Protein AF-A0A928IQ62-F1 (afdb_monomer)

Secondary structure (DSSP, 8-state):
------------------------------PPP-PPPP---B--EEEEE-PPPSS-BS-TTS--B--BTTBPEE---EEEEEPPTT--SB--EEEEEEEE-TT-EESSSSEEEEEETTEEEEEEEEB-TTSEEEEEETTEEEEEEEE-TT--EEEEESBGGGEEEE-TT--HHHHHHHHS-HHHHHTT--EEEEEEEESTT-SSHHHHHHHHHHGGG-

Mean predicted aligned error: 12.28 Å

Structure (mmCIF, N/CA/C/O backbone):
data_AF-A0A928IQ62-F1
#
_entry.id   AF-A0A928IQ62-F1
#
loop_
_atom_site.group_PDB
_atom_site.id
_atom_site.type_symbol
_atom_site.label_atom_id
_atom_site.label_alt_id
_atom_site.label_comp_id
_atom_site.label_asym_id
_atom_site.label_entity_id
_atom_site.label_seq_id
_atom_site.pdbx_PDB_ins_code
_atom_site.Cartn_x
_atom_site.Cartn_y
_atom_site.Cartn_z
_atom_site.occupancy
_atom_site.B_iso_or_equiv
_atom_site.auth_seq_id
_atom_site.auth_comp_id
_atom_site.auth_asym_id
_atom_site.auth_atom_id
_atom_site.pdbx_PDB_model_num
ATOM 1 N N . MET A 1 1 ? -49.088 11.297 125.667 1.00 35.62 1 MET A N 1
ATOM 2 C CA . MET A 1 1 ? -48.018 12.155 125.114 1.00 35.62 1 MET A CA 1
ATOM 3 C C . MET A 1 1 ? -48.197 12.292 123.602 1.00 35.62 1 MET A C 1
ATOM 5 O O . MET A 1 1 ? -48.269 11.290 122.913 1.00 35.62 1 MET A O 1
ATOM 9 N N . ASN A 1 2 ? -48.327 13.540 123.145 1.00 33.06 2 ASN A N 1
ATOM 10 C CA . ASN A 1 2 ? -47.915 14.160 121.862 1.00 33.06 2 ASN A CA 1
ATOM 11 C C . ASN A 1 2 ? -46.627 13.534 121.233 1.00 33.06 2 ASN A C 1
ATOM 13 O O . ASN A 1 2 ? -45.833 13.035 122.018 1.00 33.06 2 ASN A O 1
ATOM 17 N N . LYS A 1 3 ? -46.220 13.598 119.940 1.00 44.84 3 LYS A N 1
ATOM 18 C CA . LYS A 1 3 ? -46.630 14.243 118.657 1.00 44.84 3 LYS A CA 1
ATOM 19 C C . LYS A 1 3 ? -45.639 13.805 117.520 1.00 44.84 3 LYS A C 1
ATOM 21 O O . LYS A 1 3 ? -44.448 13.855 117.791 1.00 44.84 3 LYS A O 1
ATOM 26 N N . LYS A 1 4 ? -46.138 13.610 116.271 1.00 48.06 4 LYS A N 1
ATOM 27 C CA . LY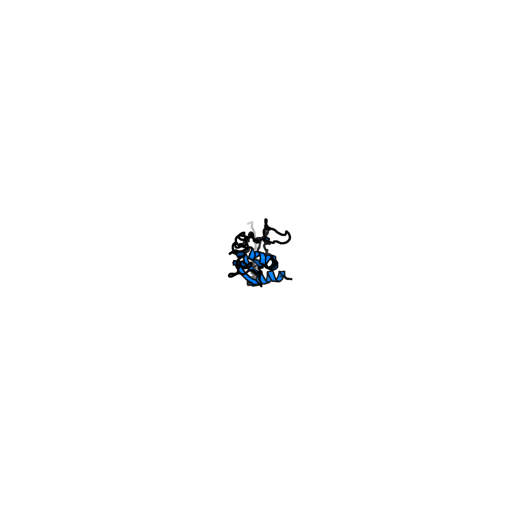S A 1 4 ? -45.520 13.837 114.907 1.00 48.06 4 LYS A CA 1
ATOM 28 C C . LYS A 1 4 ? -44.323 12.929 114.479 1.00 48.06 4 LYS A C 1
ATOM 30 O O . LYS A 1 4 ? -43.546 12.561 115.336 1.00 48.06 4 LYS A O 1
ATOM 35 N N . SER A 1 5 ? -44.047 12.534 113.217 1.00 44.91 5 SER A N 1
ATOM 36 C CA . SER A 1 5 ? -44.350 13.019 111.846 1.00 44.91 5 SER A CA 1
ATOM 37 C C . SER A 1 5 ? -43.939 11.972 110.758 1.00 44.91 5 SER A C 1
ATOM 39 O O . SER A 1 5 ? -43.179 11.068 111.086 1.00 44.91 5 SER A O 1
ATOM 41 N N . LEU A 1 6 ? -44.294 12.238 109.478 1.00 46.91 6 LEU A N 1
ATOM 42 C CA . LEU A 1 6 ? -43.657 11.838 108.180 1.00 46.91 6 LEU A CA 1
ATOM 43 C C . LEU A 1 6 ? -44.101 10.511 107.460 1.00 46.91 6 LEU A C 1
ATOM 45 O O . LEU A 1 6 ? -43.846 9.441 107.988 1.00 46.91 6 LEU A O 1
ATOM 49 N N . ILE A 1 7 ? -44.899 10.511 106.357 1.00 48.75 7 ILE A N 1
ATOM 50 C CA . ILE A 1 7 ? -44.615 10.668 104.876 1.00 48.75 7 ILE A CA 1
ATOM 51 C C . ILE A 1 7 ? -44.332 9.315 104.147 1.00 48.75 7 ILE A C 1
ATOM 53 O O . ILE A 1 7 ? -43.363 8.659 104.491 1.00 48.75 7 ILE A O 1
ATOM 57 N N . LEU A 1 8 ? -45.243 8.830 103.261 1.00 40.62 8 LEU A N 1
ATOM 58 C CA . LEU A 1 8 ? -45.145 8.744 101.758 1.00 40.62 8 LEU A CA 1
ATOM 59 C C . LEU A 1 8 ? -44.372 7.471 101.284 1.00 40.62 8 LEU A C 1
ATOM 61 O O . LEU A 1 8 ? -43.402 7.114 101.925 1.00 40.62 8 LEU A O 1
ATOM 65 N N . ALA A 1 9 ? -44.649 6.692 100.227 1.00 37.66 9 ALA A N 1
ATOM 66 C CA . ALA A 1 9 ? -45.501 6.758 99.040 1.00 37.66 9 ALA A CA 1
ATOM 67 C C . ALA A 1 9 ? -45.562 5.359 98.354 1.00 37.66 9 ALA A C 1
ATOM 69 O O . ALA A 1 9 ? -44.618 4.588 98.471 1.00 37.66 9 ALA A O 1
ATOM 70 N N . ILE A 1 10 ? -46.613 5.136 97.550 1.00 40.16 10 ILE A N 1
ATOM 71 C CA . ILE A 1 10 ? -46.631 4.437 96.239 1.00 40.16 10 ILE A CA 1
ATOM 72 C C . ILE A 1 10 ? -46.255 2.936 96.192 1.00 40.16 10 ILE A C 1
ATOM 74 O O . ILE A 1 10 ? -45.093 2.554 96.140 1.00 40.16 10 ILE A O 1
ATOM 78 N N . SER A 1 11 ? -47.285 2.092 96.043 1.00 40.94 11 SER A N 1
ATOM 79 C CA . SER A 1 11 ? -47.192 0.748 95.455 1.00 40.94 11 SER A CA 1
ATOM 80 C C . SER A 1 11 ? -47.800 0.806 94.051 1.00 40.94 11 SER A C 1
ATOM 82 O O . SER A 1 11 ? -49.018 0.908 93.894 1.00 40.94 11 SER A O 1
ATOM 84 N N . LEU A 1 12 ? -46.942 0.845 93.031 1.00 40.53 12 LEU A N 1
ATOM 85 C CA . LEU A 1 12 ? -47.324 0.850 91.621 1.00 40.53 12 LEU A CA 1
ATOM 86 C C . LEU A 1 12 ? -47.486 -0.606 91.157 1.00 40.53 12 LEU A C 1
ATOM 88 O O . LEU A 1 12 ? -46.500 -1.312 90.961 1.00 40.53 12 LEU A O 1
ATOM 92 N N . VAL A 1 13 ? -48.728 -1.067 90.989 1.00 50.72 13 VAL A N 1
ATOM 93 C CA . VAL A 1 13 ? -49.023 -2.345 90.324 1.00 50.72 13 VAL A CA 1
ATOM 94 C C . VAL A 1 13 ? -48.755 -2.173 88.828 1.00 50.72 13 VAL A C 1
ATOM 96 O O . VAL A 1 13 ? -49.511 -1.515 88.117 1.00 50.72 13 VAL A O 1
ATOM 99 N N . LEU A 1 14 ? -47.649 -2.749 88.361 1.00 43.34 14 LEU A N 1
ATOM 100 C CA . LEU A 1 14 ? -47.268 -2.804 86.955 1.00 43.34 14 LEU A CA 1
ATOM 101 C C . LEU A 1 14 ? -48.019 -3.965 86.279 1.00 43.34 14 LEU A C 1
ATOM 103 O O . LEU A 1 14 ? -47.617 -5.121 86.389 1.00 43.34 14 LEU A O 1
ATOM 107 N N . VAL A 1 15 ? -49.125 -3.669 85.592 1.00 50.12 15 VAL A N 1
ATOM 108 C CA . VAL A 1 15 ? -49.771 -4.621 84.673 1.00 50.12 15 VAL A CA 1
ATOM 109 C C . VAL A 1 15 ? -49.015 -4.582 83.348 1.00 50.12 15 VAL A C 1
ATOM 111 O O . VAL A 1 15 ? -49.134 -3.637 82.571 1.00 50.12 15 VAL A O 1
ATOM 114 N N . MET A 1 16 ? -48.212 -5.613 83.104 1.00 49.53 16 MET A N 1
ATOM 115 C CA . MET A 1 16 ? -47.498 -5.817 81.848 1.00 49.53 16 MET A CA 1
ATOM 116 C C . MET A 1 16 ? -48.475 -6.436 80.838 1.00 49.53 16 MET A C 1
ATOM 118 O O . MET A 1 16 ? -48.771 -7.627 80.894 1.00 49.53 16 MET A O 1
ATOM 122 N N . THR A 1 17 ? -49.028 -5.626 79.934 1.00 46.72 17 THR A N 1
ATOM 123 C CA . THR A 1 17 ? -49.704 -6.150 78.742 1.00 46.72 17 THR A CA 1
ATOM 124 C C . THR A 1 17 ? -48.628 -6.455 77.706 1.00 46.72 17 THR A C 1
ATOM 126 O O . THR A 1 17 ? -48.094 -5.561 77.057 1.00 46.72 17 THR A O 1
ATOM 129 N N . CYS A 1 18 ? -48.259 -7.732 77.577 1.00 50.62 18 CYS A N 1
ATOM 130 C CA . CYS A 1 18 ? -47.506 -8.202 76.419 1.00 50.62 18 CYS A CA 1
ATOM 131 C C . CYS A 1 18 ? -48.412 -8.079 75.192 1.00 50.62 18 CYS A C 1
ATOM 133 O O . CYS A 1 18 ? -49.173 -8.993 74.875 1.00 50.62 18 CYS A O 1
ATOM 135 N N . THR A 1 19 ? -48.348 -6.948 74.493 1.00 54.19 19 THR A N 1
ATOM 136 C CA . THR A 1 19 ? -48.743 -6.923 73.092 1.00 54.19 19 THR A CA 1
ATOM 137 C C . THR A 1 19 ? -47.745 -7.805 72.354 1.00 54.19 19 THR A C 1
ATOM 139 O O . THR A 1 19 ? -46.580 -7.456 72.181 1.00 54.19 19 THR A O 1
ATOM 142 N N . ILE A 1 20 ? -48.186 -8.995 71.944 1.00 49.22 20 ILE A N 1
ATOM 143 C CA . ILE A 1 20 ? -47.469 -9.792 70.950 1.00 49.22 20 ILE A CA 1
ATOM 144 C C . ILE A 1 20 ? -47.649 -9.057 69.619 1.00 49.22 20 ILE A C 1
ATOM 146 O O . ILE A 1 20 ? -48.476 -9.410 68.785 1.00 49.22 20 ILE A O 1
ATOM 150 N N . GLY A 1 21 ? -46.914 -7.961 69.454 1.00 50.88 21 GLY A N 1
ATOM 151 C CA . GLY A 1 21 ? -46.602 -7.437 68.143 1.00 50.88 21 GLY A CA 1
ATOM 152 C C . GLY A 1 21 ? -45.541 -8.356 67.572 1.00 50.88 21 GLY A C 1
ATOM 153 O O . GLY A 1 21 ? -44.364 -8.190 67.876 1.00 50.88 21 GLY A O 1
ATOM 154 N N . VAL A 1 22 ? -45.944 -9.348 66.777 1.00 51.69 22 VAL A N 1
ATOM 155 C CA . VAL A 1 22 ? -44.993 -9.988 65.868 1.00 51.69 22 VAL A CA 1
ATOM 156 C C . VAL A 1 22 ? -44.698 -8.949 64.793 1.00 51.69 22 VAL A C 1
ATOM 158 O O . VAL A 1 22 ? -45.351 -8.900 63.755 1.00 51.69 22 VAL A O 1
ATOM 161 N N . THR A 1 23 ? -43.748 -8.057 65.060 1.00 53.81 23 THR A N 1
ATOM 162 C CA . THR A 1 23 ? -43.040 -7.361 63.994 1.00 53.81 23 THR A CA 1
ATOM 163 C C . THR A 1 23 ? -42.344 -8.452 63.194 1.00 53.81 23 THR A C 1
ATOM 165 O O . THR A 1 23 ? -41.327 -9.001 63.611 1.00 53.81 23 THR A O 1
ATOM 168 N N . VAL A 1 24 ? -42.946 -8.837 62.070 1.00 55.75 24 VAL A N 1
ATOM 169 C CA . VAL A 1 24 ? -42.276 -9.665 61.071 1.00 55.75 24 VAL A CA 1
ATOM 170 C C . VAL A 1 24 ? -41.079 -8.868 60.563 1.00 55.75 24 VAL A C 1
ATOM 172 O O . VAL A 1 24 ? -41.223 -7.926 59.788 1.00 55.75 24 VAL A O 1
ATOM 175 N N . ALA A 1 25 ? -39.892 -9.211 61.056 1.00 56.53 25 ALA A N 1
ATOM 176 C CA . ALA A 1 25 ? -38.642 -8.771 60.467 1.00 56.53 25 ALA A CA 1
ATOM 177 C C . ALA A 1 25 ? -38.505 -9.488 59.120 1.00 56.53 25 ALA A C 1
ATOM 179 O O . ALA A 1 25 ? -38.075 -10.639 59.059 1.00 56.53 25 ALA A O 1
ATOM 180 N N . TYR A 1 26 ? -38.935 -8.839 58.039 1.00 66.69 26 TYR A N 1
ATOM 181 C CA . TYR A 1 26 ? -38.566 -9.298 56.708 1.00 66.69 26 TYR A CA 1
ATOM 182 C C . TYR A 1 26 ? -37.071 -9.030 56.535 1.00 66.69 26 TYR A C 1
ATOM 184 O O . TYR A 1 26 ? -36.634 -7.885 56.625 1.00 66.69 26 TYR A O 1
ATOM 192 N N . LEU A 1 27 ? -36.287 -10.087 56.320 1.00 49.53 27 LEU A N 1
ATOM 193 C CA . LEU A 1 27 ? -34.898 -9.961 55.888 1.00 49.53 27 LEU A CA 1
ATOM 194 C C . LEU A 1 27 ? -34.919 -9.389 54.467 1.00 49.53 27 LEU A C 1
ATOM 196 O O . LEU A 1 27 ? -35.224 -10.103 53.514 1.00 49.53 27 LEU A O 1
ATOM 200 N N . GLN A 1 28 ? -34.683 -8.087 54.352 1.00 60.88 28 GLN A N 1
ATOM 201 C CA . GLN A 1 28 ? -34.562 -7.378 53.086 1.00 60.88 28 GLN A CA 1
ATOM 202 C C . GLN A 1 28 ? -33.109 -6.947 52.931 1.00 60.88 28 GLN A C 1
ATOM 204 O O . GLN A 1 28 ? -32.518 -6.414 53.869 1.00 60.88 28 GLN A O 1
ATOM 209 N N . ASP A 1 29 ? -32.554 -7.209 51.757 1.00 41.81 29 ASP A N 1
ATOM 210 C CA . ASP A 1 29 ? -31.215 -6.804 51.357 1.00 41.81 29 ASP A CA 1
ATOM 211 C C . ASP A 1 29 ? -31.314 -6.235 49.940 1.00 41.81 29 ASP A C 1
ATOM 213 O O . ASP A 1 29 ? -32.061 -6.751 49.103 1.00 41.81 29 ASP A O 1
ATOM 217 N N . THR A 1 30 ? -30.620 -5.134 49.693 1.00 64.25 30 THR A N 1
ATOM 218 C CA . THR A 1 30 ? -30.620 -4.424 48.414 1.00 64.25 30 THR A CA 1
ATOM 219 C C . THR A 1 30 ? -29.202 -3.985 48.132 1.00 64.25 30 THR A C 1
ATOM 221 O O . THR A 1 30 ? -28.562 -3.383 48.991 1.00 64.25 30 THR A O 1
ATOM 224 N N . THR A 1 31 ? -28.719 -4.258 46.929 1.00 54.72 31 THR A N 1
ATOM 225 C CA . THR A 1 31 ? -27.401 -3.796 46.503 1.00 54.72 31 THR A CA 1
ATOM 226 C C . THR A 1 31 ? -27.466 -2.343 46.054 1.00 54.72 31 THR A C 1
ATOM 228 O O . THR A 1 31 ? -28.507 -1.874 45.584 1.00 54.72 31 THR A O 1
ATOM 231 N N . ASP A 1 32 ? -26.329 -1.658 46.113 1.00 61.75 32 ASP A N 1
ATOM 232 C CA . ASP A 1 32 ? -26.177 -0.378 45.431 1.00 61.75 32 ASP A CA 1
ATOM 233 C C . ASP A 1 32 ? -26.420 -0.542 43.916 1.00 61.75 32 ASP A C 1
ATOM 235 O O . ASP A 1 32 ? -26.130 -1.603 43.344 1.00 61.75 32 ASP A O 1
ATOM 239 N N . PRO A 1 33 ? -26.979 0.479 43.242 1.00 45.78 33 PRO A N 1
ATOM 240 C CA . PRO A 1 33 ? -27.192 0.434 41.804 1.00 45.78 33 PRO A CA 1
ATOM 241 C C . PRO A 1 33 ? -25.854 0.396 41.053 1.00 45.78 33 PRO A C 1
ATOM 243 O O . PRO A 1 33 ? -24.954 1.196 41.307 1.00 45.78 33 PRO A O 1
ATOM 246 N N . VAL A 1 34 ? -25.744 -0.512 40.080 1.00 52.88 34 VAL A N 1
ATOM 247 C CA . VAL A 1 34 ? -24.630 -0.547 39.124 1.00 52.88 34 VAL A CA 1
ATOM 248 C C . VAL A 1 34 ? -24.966 0.379 37.959 1.00 52.88 34 VAL A C 1
ATOM 250 O O . VAL A 1 34 ? -25.888 0.110 37.189 1.00 52.88 34 VAL A O 1
ATOM 253 N N . THR A 1 35 ? -24.221 1.474 37.835 1.00 35.56 35 THR A N 1
ATOM 254 C CA . THR A 1 35 ? -24.393 2.451 36.752 1.00 35.56 35 THR A CA 1
ATOM 255 C C . THR A 1 35 ? -23.443 2.128 35.602 1.00 35.56 35 THR A C 1
ATOM 257 O O . THR A 1 35 ? -22.229 2.178 35.778 1.00 35.56 35 THR A O 1
ATOM 260 N N . ASN A 1 36 ? -23.992 1.842 34.419 1.00 41.81 36 ASN A N 1
ATOM 261 C CA . ASN A 1 36 ? -23.225 1.700 33.179 1.00 41.81 36 ASN A CA 1
ATOM 262 C C . ASN A 1 36 ? -23.304 3.003 32.375 1.00 41.81 36 ASN A C 1
ATOM 264 O O . ASN A 1 36 ? -24.400 3.482 32.083 1.00 41.81 36 ASN A O 1
ATOM 268 N N . VAL A 1 37 ? -22.149 3.558 32.011 1.00 54.38 37 VAL A N 1
ATOM 269 C CA . VAL A 1 37 ? -22.038 4.706 31.102 1.00 54.38 37 VAL A CA 1
ATOM 270 C C . VAL A 1 37 ? -21.596 4.176 29.742 1.00 54.38 37 VAL A C 1
ATOM 272 O O . VAL A 1 37 ? -20.574 3.501 29.650 1.00 54.38 37 VAL A O 1
ATOM 275 N N . PHE A 1 38 ? -22.374 4.459 28.699 1.00 58.19 38 PHE A N 1
ATOM 276 C CA . PHE A 1 38 ? -22.019 4.136 27.319 1.00 58.19 38 PHE A CA 1
ATOM 277 C C . PHE A 1 38 ? -21.395 5.373 26.676 1.00 58.19 38 PHE A C 1
ATOM 279 O O . PHE A 1 38 ? -22.008 6.441 26.684 1.00 58.19 38 PHE A O 1
ATOM 286 N N . VAL A 1 39 ? -20.186 5.226 26.144 1.00 68.12 39 VAL A N 1
ATOM 287 C CA . VAL A 1 39 ? -19.457 6.275 25.420 1.00 68.12 39 VAL A CA 1
ATOM 288 C C . VAL A 1 39 ? -19.404 5.867 23.950 1.00 68.12 39 VAL A C 1
ATOM 290 O O . VAL A 1 39 ? -19.214 4.686 23.651 1.00 68.12 39 VAL A O 1
ATOM 293 N N . ALA A 1 40 ? -19.644 6.814 23.042 1.00 70.75 40 ALA A N 1
ATOM 294 C CA . ALA A 1 40 ? -19.481 6.568 21.614 1.00 70.75 40 ALA A CA 1
ATOM 295 C C . ALA A 1 40 ? -17.988 6.411 21.293 1.00 70.75 40 ALA A C 1
ATOM 297 O O . ALA A 1 40 ? -17.166 7.145 21.834 1.00 70.75 40 ALA A O 1
ATOM 298 N N . ALA A 1 41 ? -17.656 5.439 20.448 1.00 69.44 41 ALA A N 1
ATOM 299 C CA . ALA A 1 41 ? -16.307 5.297 19.915 1.00 69.44 41 ALA A CA 1
ATOM 300 C C . ALA A 1 41 ? -16.010 6.419 18.912 1.00 69.44 41 ALA A C 1
ATOM 302 O O . ALA A 1 41 ? -16.925 6.837 18.198 1.00 69.44 41 ALA A O 1
ATOM 303 N N . ASP A 1 42 ? -14.746 6.836 18.847 1.00 77.00 42 ASP A N 1
ATOM 304 C CA . ASP A 1 42 ? -14.254 7.840 17.897 1.00 77.00 42 ASP A CA 1
ATOM 305 C C . ASP A 1 42 ? -13.262 7.241 16.880 1.00 77.00 42 ASP A C 1
ATOM 307 O O . ASP A 1 42 ? -12.768 6.119 17.071 1.00 77.00 42 ASP A O 1
ATOM 311 N N . PHE A 1 43 ? -12.995 7.950 15.780 1.00 79.75 43 PHE A N 1
ATOM 312 C CA . PHE A 1 43 ? -12.198 7.447 14.659 1.00 79.75 43 PHE A CA 1
ATOM 313 C C . PHE A 1 43 ? -11.274 8.511 14.063 1.00 79.75 43 PHE A C 1
ATOM 315 O O . PHE A 1 43 ? -11.725 9.571 13.656 1.00 79.75 43 PHE A O 1
ATOM 322 N N . ALA A 1 44 ? -9.991 8.169 13.943 1.00 84.25 44 ALA A N 1
ATOM 323 C CA . ALA A 1 44 ? -8.961 9.073 13.444 1.00 84.25 44 ALA A CA 1
ATOM 324 C C . ALA A 1 44 ? -9.105 9.427 11.949 1.00 84.25 44 ALA A C 1
ATOM 326 O O . ALA A 1 44 ? -9.670 8.668 11.153 1.00 84.25 44 ALA A O 1
ATOM 327 N N . ASP A 1 45 ? -8.494 10.547 11.561 1.00 87.88 45 ASP A N 1
ATOM 328 C CA . ASP A 1 45 ? -8.472 11.043 10.188 1.00 87.88 45 ASP A CA 1
ATOM 329 C C . ASP A 1 45 ? -7.444 10.324 9.319 1.00 87.88 45 ASP A C 1
ATOM 331 O O . ASP A 1 45 ? -6.330 10.014 9.746 1.00 87.88 45 ASP A O 1
ATOM 335 N N . LEU A 1 46 ? -7.798 10.115 8.049 1.00 91.75 46 LEU A N 1
ATOM 336 C CA . LEU A 1 46 ? -6.939 9.506 7.037 1.00 91.75 46 LEU A CA 1
ATOM 337 C C . LEU A 1 46 ? -6.552 10.522 5.961 1.00 91.75 46 LEU A C 1
ATOM 339 O O . LEU A 1 46 ? -7.419 11.117 5.321 1.00 91.75 46 LEU A O 1
ATOM 343 N N . THR A 1 47 ? -5.255 10.629 5.670 1.00 92.44 47 THR A N 1
ATOM 344 C CA . THR A 1 47 ? -4.744 11.421 4.545 1.00 92.44 47 THR A CA 1
ATOM 345 C C . THR A 1 47 ? -3.838 10.596 3.633 1.00 92.44 47 THR A C 1
ATOM 347 O O . THR A 1 47 ? -3.108 9.708 4.079 1.00 92.44 47 THR A O 1
ATOM 350 N N . LEU A 1 48 ? -3.896 10.892 2.331 1.00 90.62 48 LEU A N 1
ATOM 351 C CA . LEU A 1 48 ? -2.988 10.385 1.304 1.00 90.62 48 LEU A CA 1
ATOM 352 C C . LEU A 1 48 ? -2.423 11.582 0.544 1.00 90.62 48 LEU A C 1
ATOM 354 O O . LEU A 1 48 ? -3.174 12.353 -0.051 1.00 90.62 48 LEU A O 1
ATOM 358 N N . GLU A 1 49 ? -1.106 11.717 0.557 1.00 88.00 49 GLU A N 1
ATOM 359 C CA . GLU A 1 49 ? -0.401 12.833 -0.064 1.00 88.00 49 GLU A CA 1
ATOM 360 C C . GLU A 1 49 ? 0.683 12.329 -1.009 1.00 88.00 49 GLU A C 1
ATOM 362 O O . GLU A 1 49 ? 1.284 11.277 -0.792 1.00 88.00 49 GLU A O 1
ATOM 367 N N . GLU A 1 50 ? 0.954 13.106 -2.049 1.00 81.38 50 GLU A N 1
ATOM 368 C CA . GLU A 1 50 ? 2.072 12.890 -2.955 1.00 81.38 50 GLU A CA 1
ATOM 369 C C . GLU A 1 50 ? 2.615 14.243 -3.421 1.00 81.38 50 GLU A C 1
ATOM 371 O O . GLU A 1 50 ? 1.853 15.174 -3.700 1.00 81.38 50 GLU A O 1
ATOM 376 N N . THR A 1 51 ? 3.938 14.358 -3.516 1.00 79.50 51 THR A N 1
ATOM 377 C CA . THR A 1 51 ? 4.588 15.569 -4.004 1.00 79.50 51 THR A CA 1
ATOM 378 C C . THR A 1 51 ? 4.498 15.613 -5.527 1.00 79.50 51 THR A C 1
ATOM 380 O O . THR A 1 51 ? 4.929 14.690 -6.219 1.00 79.50 51 THR A O 1
ATOM 383 N N . LYS A 1 52 ? 3.984 16.717 -6.082 1.00 63.50 52 LYS A N 1
ATOM 384 C CA . LYS A 1 52 ? 4.050 16.943 -7.532 1.00 63.50 52 LYS A CA 1
ATOM 385 C C . LYS A 1 52 ? 5.516 17.014 -7.991 1.00 63.50 52 LYS A C 1
ATOM 387 O O . LYS A 1 52 ? 6.311 17.683 -7.324 1.00 63.50 52 LYS A O 1
ATOM 392 N N . PRO A 1 53 ? 5.896 16.372 -9.109 1.00 57.25 53 PRO A N 1
ATOM 393 C CA . PRO A 1 53 ? 7.256 16.472 -9.628 1.00 57.25 53 PRO A CA 1
ATOM 394 C C . PRO A 1 53 ? 7.616 17.937 -9.924 1.00 57.25 53 PRO A C 1
ATOM 396 O O . PRO A 1 53 ? 6.856 18.658 -10.561 1.00 57.25 53 PRO A O 1
ATOM 399 N N . ALA A 1 54 ? 8.77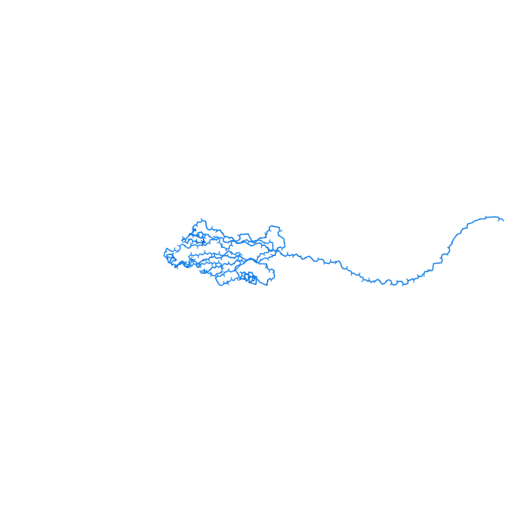3 18.388 -9.432 1.00 53.25 54 ALA A N 1
ATOM 400 C CA . ALA A 1 54 ? 9.228 19.777 -9.568 1.00 53.25 54 ALA A CA 1
ATOM 401 C C . ALA A 1 54 ? 9.933 20.070 -10.906 1.00 53.25 54 ALA A C 1
ATOM 403 O O . ALA A 1 54 ? 10.159 21.226 -11.254 1.00 53.25 54 ALA A O 1
ATOM 404 N N . GLU A 1 55 ? 10.327 19.030 -11.636 1.00 51.56 55 GLU A N 1
ATOM 405 C CA . GLU A 1 55 ? 11.170 19.126 -12.821 1.00 51.56 55 GLU A CA 1
ATOM 406 C C . GLU A 1 55 ? 10.728 18.004 -13.771 1.00 51.56 55 GLU A C 1
ATOM 408 O O . GLU A 1 55 ? 10.593 16.864 -13.329 1.00 51.56 55 GLU A O 1
ATOM 413 N N . TYR A 1 56 ? 10.487 18.333 -15.046 1.00 50.69 56 TYR A N 1
ATOM 414 C CA . TYR A 1 56 ? 10.015 17.430 -16.116 1.00 50.69 56 TYR A CA 1
ATOM 415 C C . TYR A 1 56 ? 8.503 17.139 -16.192 1.00 50.69 56 TYR A C 1
ATOM 417 O O . TYR A 1 56 ? 8.114 16.082 -16.683 1.00 50.69 56 TYR A O 1
ATOM 425 N N . ASP A 1 57 ? 7.661 18.094 -15.787 1.00 44.81 57 ASP A N 1
ATOM 426 C CA . ASP A 1 57 ? 6.232 18.108 -16.128 1.00 44.81 57 ASP A CA 1
ATOM 427 C C . ASP A 1 57 ? 6.053 18.577 -17.587 1.00 44.81 57 ASP A C 1
ATOM 429 O O . ASP A 1 57 ? 6.403 19.708 -17.941 1.00 44.81 57 ASP A O 1
ATOM 433 N N . SER A 1 58 ? 5.571 17.692 -18.463 1.00 47.91 58 SER A N 1
ATOM 434 C CA . SER A 1 58 ? 5.246 18.048 -19.849 1.00 47.91 58 SER A CA 1
ATOM 435 C C . SER A 1 58 ? 3.850 18.663 -20.009 1.00 47.91 58 SER A C 1
ATOM 437 O O . SER A 1 58 ? 3.551 19.172 -21.092 1.00 47.91 58 SER A O 1
ATOM 439 N N . ASN A 1 59 ? 2.991 18.623 -18.980 1.00 47.62 59 ASN A N 1
ATOM 440 C CA . ASN A 1 59 ? 1.613 19.103 -19.040 1.00 47.62 59 ASN A CA 1
ATOM 441 C C . ASN A 1 59 ? 0.977 19.268 -17.639 1.00 47.62 59 ASN A C 1
ATOM 443 O O . ASN A 1 59 ? 0.519 18.299 -17.053 1.00 47.62 59 ASN A O 1
ATOM 447 N N . GLU A 1 60 ? 0.784 20.508 -17.177 1.00 47.22 60 GLU A N 1
ATOM 448 C CA . GLU A 1 60 ? 0.197 20.880 -15.864 1.00 47.22 60 GLU A CA 1
ATOM 449 C C . GLU A 1 60 ? -1.174 20.231 -15.513 1.00 47.22 60 GLU A C 1
ATOM 451 O O . GLU A 1 60 ? -1.658 20.354 -14.383 1.00 47.22 60 GLU A O 1
ATOM 456 N N . ALA A 1 61 ? -1.839 19.574 -16.473 1.00 47.28 61 ALA A N 1
ATOM 457 C CA . ALA A 1 61 ? -3.117 18.881 -16.302 1.00 47.28 61 ALA A CA 1
ATOM 458 C C . ALA A 1 61 ? -3.002 17.362 -16.030 1.00 47.28 61 ALA A C 1
ATOM 460 O O . ALA A 1 61 ? -3.974 16.770 -15.556 1.00 47.28 61 ALA A O 1
ATOM 461 N N . THR A 1 62 ? -1.858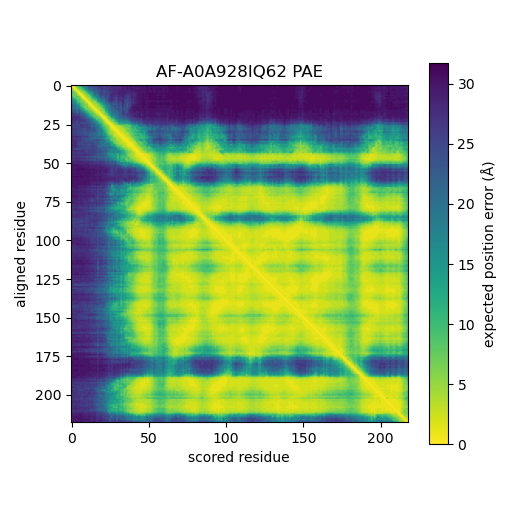 16.730 -16.312 1.00 50.16 62 THR A N 1
ATOM 462 C CA . THR A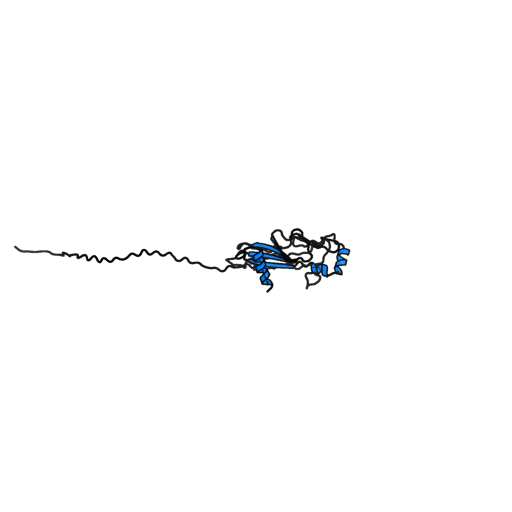 1 62 ? -1.598 15.289 -16.136 1.00 50.16 62 THR A CA 1
ATOM 463 C C . THR A 1 62 ? -0.226 15.097 -15.487 1.00 50.16 62 THR A C 1
ATOM 465 O O . THR A 1 62 ? 0.738 15.719 -15.904 1.00 50.16 62 THR A O 1
ATOM 468 N N . ASN A 1 63 ? -0.102 14.243 -14.461 1.00 53.16 63 ASN A N 1
ATOM 469 C CA . ASN A 1 63 ? 1.206 13.907 -13.871 1.00 53.16 63 ASN A CA 1
ATOM 470 C C . ASN A 1 63 ? 2.001 13.000 -14.837 1.00 53.16 63 ASN A C 1
ATOM 472 O O . ASN A 1 63 ? 2.214 11.818 -14.558 1.00 53.16 63 ASN A O 1
ATOM 476 N N . ASP A 1 64 ? 2.379 13.532 -15.996 1.00 59.50 64 ASP A N 1
ATOM 477 C CA . ASP A 1 64 ? 3.153 12.829 -17.009 1.00 59.50 64 ASP A CA 1
ATOM 478 C C . ASP A 1 64 ? 4.635 12.912 -16.638 1.00 59.50 64 ASP A C 1
ATOM 480 O O . ASP A 1 64 ? 5.185 13.992 -16.429 1.00 59.50 64 ASP A O 1
ATOM 484 N N . TYR A 1 65 ? 5.293 11.758 -16.547 1.00 65.00 65 TYR A N 1
ATOM 485 C CA . TYR A 1 65 ? 6.708 11.672 -16.196 1.00 65.00 65 TYR A CA 1
ATOM 486 C C . TYR A 1 65 ? 7.542 11.344 -17.432 1.00 65.00 65 TYR A C 1
ATOM 488 O O . TYR A 1 65 ? 7.260 10.377 -18.145 1.00 65.00 65 TYR A O 1
ATOM 496 N N . LEU A 1 66 ? 8.618 12.100 -17.656 1.00 69.75 66 LEU A N 1
ATOM 497 C CA . LEU A 1 66 ? 9.601 11.750 -18.678 1.00 69.75 66 LEU A CA 1
ATOM 498 C C . LEU A 1 66 ? 10.438 10.548 -18.228 1.00 69.75 66 LEU A C 1
ATOM 500 O O . LEU A 1 66 ? 11.099 10.576 -17.189 1.00 69.75 66 LEU A O 1
ATOM 504 N N . VAL A 1 67 ? 10.454 9.501 -19.051 1.00 76.50 67 VAL A N 1
ATOM 505 C CA . VAL A 1 67 ? 11.329 8.342 -18.858 1.00 76.50 67 VAL A CA 1
ATOM 506 C C . VAL A 1 67 ? 12.686 8.655 -19.480 1.00 76.50 67 VAL A C 1
ATOM 508 O O . VAL A 1 67 ? 12.848 8.608 -20.697 1.00 76.50 67 VAL A O 1
ATOM 511 N N . VAL A 1 68 ? 13.670 8.971 -18.639 1.00 78.94 68 VAL A N 1
ATOM 512 C CA . VAL A 1 68 ? 15.057 9.191 -19.068 1.00 78.94 68 VAL A CA 1
ATOM 513 C C . VAL A 1 68 ? 15.912 8.011 -18.593 1.00 78.94 68 VAL A C 1
ATOM 515 O O . VAL A 1 68 ? 15.966 7.763 -17.386 1.00 78.94 68 VAL A O 1
ATOM 518 N N . PRO A 1 69 ? 16.582 7.263 -19.494 1.00 83.12 69 PRO A N 1
ATOM 519 C CA . PRO A 1 69 ? 17.375 6.094 -19.116 1.00 83.12 69 PRO A CA 1
ATOM 520 C C . PRO A 1 69 ? 18.359 6.382 -17.976 1.00 83.12 69 PRO A C 1
ATOM 522 O O . PRO A 1 69 ? 19.140 7.333 -18.026 1.00 83.12 69 PRO A O 1
ATOM 525 N N . GLY A 1 70 ? 18.316 5.557 -16.928 1.00 77.44 70 GLY A N 1
ATOM 526 C CA . GLY A 1 70 ? 19.156 5.705 -15.735 1.00 77.44 70 GLY A CA 1
ATOM 527 C C . GLY A 1 70 ? 18.760 6.822 -14.763 1.00 77.44 70 GLY A C 1
ATOM 528 O O . GLY A 1 70 ? 19.327 6.892 -13.670 1.00 77.44 70 GLY A O 1
ATOM 529 N N . MET A 1 71 ? 17.793 7.674 -15.104 1.00 80.62 71 MET A N 1
ATOM 530 C CA . MET A 1 71 ? 17.264 8.692 -14.199 1.00 80.62 71 MET A CA 1
ATOM 531 C C . MET A 1 71 ? 15.961 8.204 -13.579 1.00 80.62 71 MET A C 1
ATOM 533 O O . MET A 1 71 ? 14.956 8.039 -14.259 1.00 80.62 71 MET A O 1
ATOM 537 N N . GLY A 1 72 ? 15.979 7.961 -12.269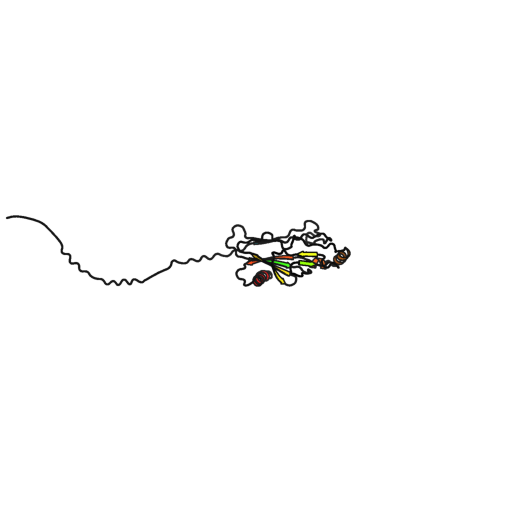 1.00 83.38 72 GLY A N 1
ATOM 538 C CA . GLY A 1 72 ? 14.775 7.549 -11.553 1.00 83.38 72 GLY A CA 1
ATOM 539 C C . GLY A 1 72 ? 13.717 8.652 -11.501 1.00 83.38 72 GLY A C 1
ATOM 540 O O . GLY A 1 72 ? 14.038 9.838 -11.469 1.00 83.38 72 GLY A O 1
ATOM 541 N N . ILE A 1 73 ? 12.461 8.230 -11.436 1.00 81.62 73 ILE A N 1
ATOM 542 C CA . ILE A 1 73 ? 11.283 9.085 -11.349 1.00 81.62 73 ILE A CA 1
ATOM 543 C C . ILE A 1 73 ? 10.888 9.213 -9.877 1.00 81.62 73 ILE A C 1
ATOM 545 O O . ILE A 1 73 ? 10.689 8.200 -9.201 1.00 81.62 73 ILE A O 1
ATOM 549 N N . ALA A 1 74 ? 10.786 10.445 -9.375 1.00 84.19 74 ALA A N 1
ATOM 550 C CA . ALA A 1 74 ? 10.311 10.704 -8.019 1.00 84.19 74 ALA A CA 1
ATOM 551 C C . ALA A 1 74 ? 8.833 10.308 -7.891 1.00 84.19 74 ALA A C 1
ATOM 553 O O . ALA A 1 74 ? 8.003 10.721 -8.702 1.00 84.19 74 ALA A O 1
ATOM 554 N N . LYS A 1 75 ? 8.525 9.486 -6.886 1.00 84.62 75 LYS A N 1
ATOM 555 C CA . LYS A 1 75 ? 7.184 8.953 -6.637 1.00 84.62 75 LYS A CA 1
ATOM 556 C C . LYS A 1 75 ? 7.043 8.638 -5.150 1.00 84.62 75 LYS A C 1
ATOM 558 O O . LYS A 1 75 ? 7.539 7.610 -4.693 1.00 84.62 75 LYS A O 1
ATOM 563 N N . ASP A 1 76 ? 6.408 9.532 -4.397 1.00 88.62 76 ASP A N 1
ATOM 564 C CA . ASP A 1 76 ? 6.433 9.537 -2.929 1.00 88.62 76 ASP A CA 1
ATOM 565 C C . ASP A 1 76 ? 5.044 9.503 -2.251 1.00 88.62 76 ASP A C 1
ATOM 567 O O . ASP A 1 76 ? 4.825 10.250 -1.293 1.00 88.62 76 ASP A O 1
ATOM 571 N N . PRO A 1 77 ? 4.100 8.642 -2.684 1.00 89.00 77 PRO A N 1
ATOM 572 C CA . PRO A 1 77 ? 2.786 8.554 -2.059 1.00 89.00 77 PRO A CA 1
ATOM 573 C C . PRO A 1 77 ? 2.912 8.118 -0.591 1.00 89.00 77 PRO A C 1
ATOM 575 O O . PRO A 1 77 ? 3.544 7.099 -0.277 1.00 89.00 77 PRO A O 1
ATOM 578 N N . LYS A 1 78 ? 2.308 8.894 0.311 1.00 92.00 78 LYS A N 1
ATOM 579 C CA . LYS A 1 78 ? 2.401 8.734 1.766 1.00 92.00 78 LYS A CA 1
ATOM 580 C C . LYS A 1 78 ? 1.028 8.758 2.410 1.00 92.00 78 LYS A C 1
ATOM 582 O O . LYS A 1 78 ? 0.206 9.607 2.090 1.00 92.00 78 LYS A O 1
ATOM 587 N N . VAL A 1 79 ? 0.820 7.858 3.362 1.00 94.94 79 VAL A N 1
ATOM 588 C CA . VAL A 1 79 ? -0.400 7.785 4.169 1.00 94.94 79 VAL A CA 1
ATOM 589 C C . VAL A 1 79 ? -0.124 8.320 5.565 1.00 94.94 79 VAL A C 1
ATOM 591 O O . VAL A 1 79 ? 0.890 7.960 6.170 1.00 94.94 79 VAL A O 1
ATOM 594 N N . SER A 1 80 ? -1.042 9.125 6.093 1.00 94.19 80 SER A N 1
ATOM 595 C CA . SER A 1 80 ? -1.105 9.433 7.522 1.00 94.19 80 SER A CA 1
ATOM 596 C C . SER A 1 80 ? -2.462 9.036 8.085 1.00 94.19 80 SER A C 1
ATOM 598 O O . SER A 1 80 ? -3.476 9.136 7.401 1.00 94.19 80 SER A O 1
ATOM 600 N N . PHE A 1 81 ? -2.460 8.550 9.321 1.00 93.00 81 PHE A N 1
ATOM 601 C CA . PHE A 1 81 ? -3.653 8.182 10.066 1.00 93.00 81 PHE A CA 1
ATOM 602 C C . PHE A 1 81 ? -3.457 8.593 11.521 1.00 93.00 81 PHE A C 1
ATOM 604 O O . PHE A 1 81 ? -2.633 7.994 12.222 1.00 93.00 81 PHE A O 1
ATOM 611 N N . ALA A 1 82 ? -4.140 9.652 11.937 1.00 90.12 82 ALA A N 1
ATOM 612 C CA . ALA A 1 82 ? -3.994 10.237 13.261 1.00 90.12 82 ALA A CA 1
ATOM 613 C C . ALA A 1 82 ? -5.282 10.969 13.662 1.00 90.12 82 ALA A C 1
ATOM 615 O O . ALA A 1 82 ? -5.948 11.518 12.787 1.00 90.12 82 ALA A O 1
ATOM 616 N N . PRO A 1 83 ? -5.640 10.965 14.952 1.00 83.75 83 PRO A N 1
ATOM 617 C CA . PRO A 1 83 ? -6.783 11.728 15.441 1.00 83.75 83 PRO A CA 1
ATOM 618 C C . PRO A 1 83 ? -6.527 13.234 15.357 1.00 83.75 83 PRO A C 1
ATOM 620 O O . PRO A 1 83 ? -5.366 13.673 15.389 1.00 83.75 83 PRO A O 1
ATOM 623 N N . GLU A 1 84 ? -7.596 14.030 15.331 1.00 78.56 84 GLU A N 1
ATOM 624 C CA . GLU A 1 84 ? -7.465 15.446 15.667 1.00 78.56 84 GLU A CA 1
ATOM 625 C C . GLU A 1 84 ? -7.019 15.598 17.135 1.00 78.56 84 GLU A C 1
ATOM 627 O O . GLU A 1 84 ? -7.153 14.701 17.975 1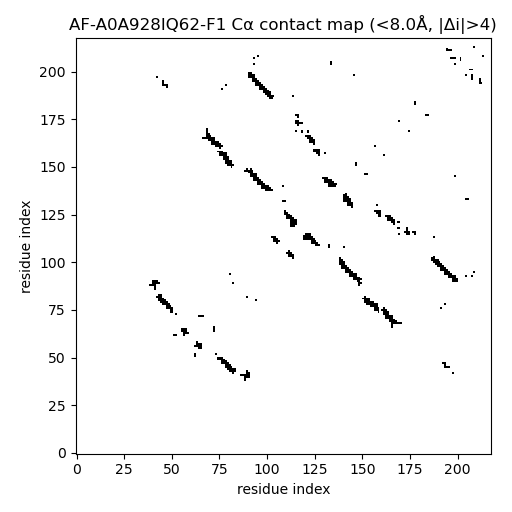.00 78.56 84 GLU A O 1
ATOM 632 N N . ALA A 1 85 ? -6.409 16.740 17.459 1.00 72.31 85 ALA A N 1
ATOM 633 C CA . ALA A 1 85 ? -6.000 17.004 18.833 1.00 72.31 85 ALA A CA 1
ATOM 634 C C . ALA A 1 85 ? -7.228 16.986 19.764 1.00 72.31 85 ALA A C 1
ATOM 636 O O . ALA A 1 85 ? -8.240 17.603 19.450 1.00 72.31 85 ALA A O 1
ATOM 637 N N . ASP A 1 86 ? -7.091 16.335 20.924 1.00 70.94 86 ASP A N 1
ATOM 638 C CA . ASP A 1 86 ? -8.113 16.211 21.977 1.00 70.94 86 ASP A CA 1
ATOM 639 C C . ASP A 1 86 ? -9.237 15.173 21.733 1.00 70.94 86 ASP A C 1
ATOM 641 O O . ASP A 1 86 ? -10.212 15.152 22.489 1.00 70.94 86 ASP A O 1
ATOM 645 N N . GLU A 1 87 ? -9.103 14.269 20.752 1.00 75.69 87 GLU A N 1
ATOM 646 C CA . GLU A 1 87 ? -9.992 13.099 20.633 1.00 75.69 87 GLU A CA 1
ATOM 647 C C . GLU A 1 87 ? -9.628 11.987 21.635 1.00 75.69 87 GLU A C 1
ATOM 649 O O . GLU A 1 87 ? -8.493 11.509 21.699 1.00 75.69 87 GLU A O 1
ATOM 654 N N . ASP A 1 88 ? -10.631 11.536 22.392 1.00 69.44 88 ASP A N 1
ATOM 655 C CA . ASP A 1 88 ? -10.561 10.411 23.328 1.00 69.44 88 ASP A CA 1
ATOM 656 C C . ASP A 1 88 ? -11.492 9.278 22.852 1.00 69.44 88 ASP A C 1
ATOM 658 O O . ASP A 1 88 ? -12.509 9.519 22.207 1.00 69.44 88 ASP A O 1
ATOM 662 N N . ASN A 1 89 ? -11.242 8.036 23.285 1.00 80.06 89 ASN A N 1
ATOM 663 C CA . ASN A 1 89 ? -12.052 6.841 22.954 1.00 80.06 89 ASN A CA 1
ATOM 664 C C . ASN A 1 89 ? -11.924 6.347 21.502 1.00 80.06 89 ASN A C 1
ATOM 666 O O . ASN A 1 89 ? -12.858 5.751 20.953 1.00 80.06 89 ASN A O 1
ATOM 670 N N . LEU A 1 90 ? -10.745 6.538 20.911 1.00 85.00 90 LEU A N 1
ATOM 671 C CA . LEU A 1 90 ? -10.399 5.975 19.611 1.00 85.00 90 LEU A CA 1
ATOM 672 C C . LEU A 1 90 ? -10.479 4.448 19.618 1.00 85.00 90 LEU A C 1
ATOM 674 O O . LEU A 1 90 ? -10.193 3.780 20.618 1.00 85.00 90 LEU A O 1
ATOM 678 N N . VAL A 1 91 ? -10.837 3.884 18.470 1.00 86.56 91 VAL A N 1
ATOM 679 C CA . VAL A 1 91 ? -10.798 2.440 18.231 1.00 86.56 91 VAL A CA 1
ATOM 680 C C . VAL A 1 91 ? -9.694 2.081 17.252 1.00 86.56 91 VAL A C 1
ATOM 682 O O . VAL A 1 91 ? -9.363 2.841 16.346 1.00 86.56 91 VAL A O 1
ATOM 685 N N . GLY A 1 92 ? -9.137 0.879 17.414 1.00 91.88 92 GLY A N 1
ATOM 686 C CA . GLY A 1 92 ? -8.173 0.351 16.455 1.00 91.88 92 GLY A CA 1
ATOM 687 C C . GLY A 1 92 ? -8.777 0.267 15.052 1.00 91.88 92 GLY A C 1
ATOM 688 O O . GLY A 1 92 ? -9.959 -0.056 14.890 1.00 91.88 92 GLY A O 1
ATOM 689 N N . ALA A 1 93 ? -7.953 0.518 14.040 1.00 95.19 93 ALA A N 1
ATOM 690 C CA . ALA A 1 93 ? -8.356 0.611 12.643 1.00 95.19 93 ALA A CA 1
ATOM 691 C C . ALA A 1 93 ? -7.559 -0.344 11.747 1.00 95.19 93 ALA A C 1
ATOM 693 O O . ALA A 1 93 ? -6.418 -0.713 12.034 1.00 95.19 93 ALA A O 1
ATOM 694 N N . TYR A 1 94 ? -8.161 -0.750 10.639 1.00 97.44 94 TYR A N 1
ATOM 695 C CA . TYR A 1 94 ? -7.427 -1.196 9.467 1.00 97.44 94 TYR A CA 1
ATOM 696 C C . TYR A 1 94 ? -7.279 -0.008 8.525 1.00 97.44 94 TYR A C 1
ATOM 698 O O . TYR A 1 94 ? -8.278 0.569 8.100 1.00 97.44 94 TYR A O 1
ATOM 706 N N . VAL A 1 95 ? -6.036 0.333 8.193 1.00 97.31 95 VAL A N 1
ATOM 707 C CA . VAL A 1 95 ? -5.707 1.316 7.159 1.00 97.31 95 VAL A CA 1
ATOM 708 C C . VAL A 1 95 ? -5.267 0.557 5.920 1.00 97.31 95 VAL A C 1
ATOM 710 O O . VAL A 1 95 ? -4.308 -0.212 5.970 1.00 97.31 95 VAL A O 1
ATOM 713 N N . PHE A 1 96 ? -5.978 0.761 4.822 1.00 98.12 96 PHE A N 1
ATOM 714 C CA . PHE A 1 96 ? -5.772 0.112 3.540 1.00 98.12 96 PHE A CA 1
ATOM 715 C C . PHE A 1 96 ? -5.161 1.067 2.527 1.00 98.12 96 PHE A C 1
ATOM 717 O O . PHE A 1 96 ? -5.486 2.252 2.494 1.00 98.12 96 PHE A O 1
ATOM 724 N N . VAL A 1 97 ? -4.341 0.509 1.644 1.00 97.12 97 VAL A N 1
ATOM 725 C CA . VAL A 1 97 ? -3.852 1.158 0.431 1.00 97.12 97 VAL A CA 1
ATOM 726 C C . VAL A 1 97 ? -4.230 0.281 -0.750 1.00 97.12 97 VAL A C 1
ATOM 728 O O . VAL A 1 97 ? -3.800 -0.869 -0.837 1.00 97.12 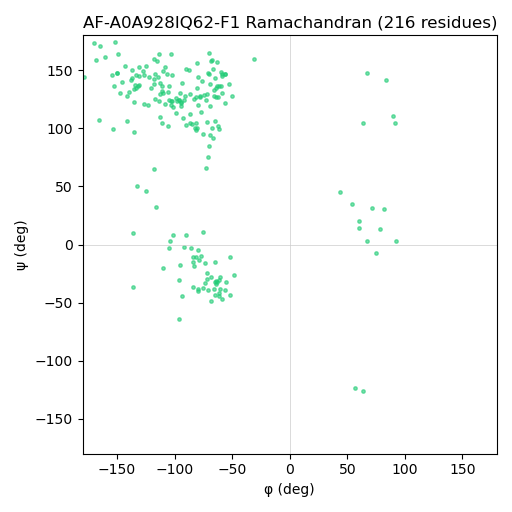97 VAL A O 1
ATOM 731 N N . LYS A 1 98 ? -5.018 0.835 -1.667 1.00 95.19 98 LYS A N 1
ATOM 732 C CA . LYS A 1 98 ? -5.269 0.270 -2.990 1.00 95.19 98 LYS A CA 1
ATOM 733 C C . LYS A 1 98 ? -4.292 0.904 -3.968 1.00 95.19 98 LYS A C 1
ATOM 735 O O . LYS A 1 98 ? -4.274 2.124 -4.115 1.00 95.19 98 LYS A O 1
ATOM 740 N N . MET A 1 99 ? -3.490 0.070 -4.615 1.00 94.50 99 ME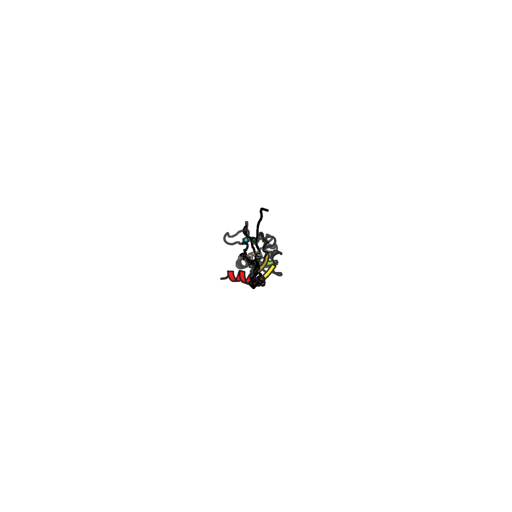T A N 1
ATOM 741 C CA . MET A 1 99 ? -2.589 0.475 -5.686 1.00 94.50 99 MET A CA 1
ATOM 742 C C . MET A 1 99 ? -3.063 -0.147 -6.996 1.00 94.50 99 MET A C 1
ATOM 744 O O . MET A 1 99 ? -2.945 -1.357 -7.176 1.00 94.50 99 MET A O 1
ATOM 748 N N . ASP A 1 100 ? -3.584 0.667 -7.908 1.00 90.19 100 ASP A N 1
ATOM 749 C CA . ASP A 1 100 ? -3.824 0.246 -9.287 1.00 90.19 100 ASP A CA 1
ATOM 750 C C . ASP A 1 100 ? -2.506 0.302 -10.051 1.00 90.19 100 ASP A C 1
ATOM 752 O O . ASP A 1 100 ? -1.877 1.359 -10.141 1.00 90.19 100 ASP A O 1
ATOM 756 N N . ALA A 1 101 ? -2.078 -0.848 -10.568 1.00 89.56 101 ALA A N 1
ATOM 757 C CA . ALA A 1 101 ? -0.803 -1.003 -11.256 1.00 89.56 101 ALA A CA 1
ATOM 758 C C . ALA A 1 101 ? -0.992 -1.765 -12.574 1.00 89.56 101 ALA A C 1
ATOM 760 O O . ALA A 1 101 ? -0.288 -2.735 -12.860 1.00 89.56 101 ALA A O 1
ATOM 761 N N . ALA A 1 102 ? -1.954 -1.322 -13.388 1.00 85.25 102 ALA A N 1
ATOM 762 C CA . ALA A 1 102 ? -2.209 -1.896 -14.706 1.00 85.25 102 ALA A CA 1
ATOM 763 C C . ALA A 1 102 ? -0.924 -1.944 -15.550 1.00 85.25 102 ALA A C 1
ATOM 765 O O . ALA A 1 102 ? -0.084 -1.043 -15.510 1.00 85.25 102 ALA A O 1
ATOM 766 N N . GLY A 1 103 ? -0.721 -3.053 -16.261 1.00 84.31 103 GLY A N 1
ATOM 767 C CA . GLY A 1 103 ? 0.472 -3.270 -17.083 1.00 84.31 103 GLY A CA 1
ATOM 768 C C . GLY A 1 103 ? 1.794 -3.419 -16.315 1.00 84.31 103 GLY A C 1
ATOM 769 O O . GLY A 1 103 ? 2.838 -3.548 -16.958 1.00 84.31 103 GLY A O 1
ATOM 770 N N . TRP A 1 104 ? 1.783 -3.415 -14.978 1.00 91.12 104 TRP A N 1
ATOM 771 C CA . TRP A 1 104 ? 2.928 -3.808 -14.161 1.00 91.12 104 TRP A CA 1
ATOM 772 C C . TRP A 1 104 ? 2.888 -5.306 -13.863 1.00 91.12 104 TRP A C 1
ATOM 774 O O . TRP A 1 104 ? 1.835 -5.933 -13.771 1.00 91.12 104 TRP A O 1
ATOM 784 N N . THR A 1 105 ? 4.068 -5.884 -13.687 1.00 92.12 105 THR A N 1
ATOM 785 C CA . THR A 1 105 ? 4.252 -7.294 -13.338 1.00 92.12 105 THR A CA 1
ATOM 786 C C . THR A 1 105 ? 4.931 -7.401 -11.983 1.00 92.12 105 THR A C 1
ATOM 788 O O . THR A 1 105 ? 5.749 -6.555 -11.633 1.00 92.12 105 THR A O 1
ATOM 791 N N . THR A 1 106 ? 4.600 -8.433 -11.212 1.00 94.25 106 THR A N 1
ATOM 792 C CA . THR A 1 106 ? 5.211 -8.701 -9.905 1.00 94.25 106 THR A CA 1
ATOM 793 C C . THR A 1 106 ? 5.378 -10.199 -9.691 1.00 94.25 106 THR A C 1
ATOM 795 O O . THR A 1 106 ? 4.648 -11.006 -10.268 1.00 94.25 106 THR A O 1
ATOM 798 N N . THR A 1 107 ? 6.355 -10.578 -8.870 1.00 89.25 107 THR A N 1
ATOM 799 C CA . THR A 1 107 ? 6.630 -11.975 -8.501 1.00 89.25 107 THR A CA 1
ATOM 800 C C . THR A 1 107 ? 6.281 -12.290 -7.049 1.00 89.25 107 THR A C 1
ATOM 802 O O . THR A 1 107 ? 6.081 -13.455 -6.712 1.00 89.25 107 THR A O 1
ATOM 805 N N . ASP A 1 108 ? 6.188 -11.276 -6.191 1.00 94.56 108 ASP A N 1
ATOM 806 C CA . ASP A 1 108 ? 6.006 -11.409 -4.741 1.00 94.56 108 ASP A CA 1
ATOM 807 C C . ASP A 1 108 ? 4.955 -10.438 -4.170 1.00 94.56 108 ASP A C 1
ATOM 809 O O . ASP A 1 108 ? 4.820 -10.305 -2.952 1.00 94.56 108 ASP A O 1
ATOM 813 N N . ASN A 1 109 ? 4.201 -9.762 -5.046 1.00 95.88 109 ASN A N 1
ATOM 814 C CA . ASN A 1 109 ? 3.235 -8.715 -4.710 1.00 95.88 109 ASN A CA 1
ATOM 815 C C . ASN A 1 109 ? 3.862 -7.507 -4.002 1.00 95.88 109 ASN A C 1
ATOM 817 O O . ASN A 1 109 ? 3.158 -6.762 -3.321 1.00 95.88 109 ASN A O 1
ATOM 821 N N . LYS A 1 110 ? 5.179 -7.306 -4.109 1.00 95.94 110 LYS A N 1
ATOM 822 C CA . LYS A 1 110 ? 5.891 -6.180 -3.494 1.00 95.94 110 LYS A CA 1
ATOM 823 C C . LYS A 1 110 ? 6.906 -5.544 -4.425 1.00 95.94 110 LYS A C 1
ATOM 825 O O . LYS A 1 110 ? 7.041 -4.331 -4.378 1.00 95.94 110 LYS A O 1
ATOM 830 N N . ALA A 1 111 ? 7.592 -6.310 -5.259 1.00 96.94 111 ALA A N 1
ATOM 831 C CA . ALA A 1 111 ? 8.493 -5.830 -6.290 1.00 96.94 111 ALA A CA 1
ATOM 832 C C . ALA A 1 111 ? 7.763 -5.805 -7.632 1.00 96.94 111 ALA A C 1
ATOM 834 O O . ALA A 1 111 ? 7.239 -6.825 -8.081 1.00 96.94 111 ALA A O 1
ATOM 835 N N . PHE A 1 112 ? 7.731 -4.637 -8.262 1.00 95.44 112 PHE A N 1
ATOM 836 C CA . PHE A 1 112 ? 7.011 -4.405 -9.504 1.00 95.44 112 PHE A CA 1
ATOM 837 C C . PHE A 1 112 ? 7.977 -4.008 -10.605 1.00 95.44 112 PHE A C 1
ATOM 839 O O . PHE A 1 112 ? 8.878 -3.195 -10.390 1.00 95.44 112 PHE A O 1
ATOM 846 N N . THR A 1 113 ? 7.762 -4.566 -11.790 1.00 94.69 113 THR A N 1
ATOM 847 C CA . THR A 1 113 ? 8.517 -4.264 -13.003 1.00 94.69 113 THR A CA 1
ATOM 848 C C . THR A 1 113 ? 7.582 -3.990 -14.166 1.00 94.69 113 THR A C 1
ATOM 850 O O . THR A 1 113 ? 6.533 -4.628 -14.298 1.00 94.69 113 THR A O 1
ATOM 853 N N . LYS A 1 114 ? 7.979 -3.071 -15.040 1.00 88.81 114 LYS A N 1
ATOM 854 C CA . LYS A 1 114 ? 7.290 -2.804 -16.297 1.00 88.81 114 LYS A CA 1
ATOM 855 C C . LYS A 1 114 ? 8.292 -2.712 -17.436 1.00 88.81 114 LYS A C 1
ATOM 857 O O . LYS A 1 114 ? 9.320 -2.050 -17.312 1.00 88.81 114 LYS A O 1
ATOM 862 N N . GLY A 1 115 ? 7.965 -3.378 -18.539 1.00 88.12 115 GLY A N 1
ATOM 863 C CA . GLY A 1 115 ? 8.776 -3.364 -19.745 1.00 88.12 115 GLY A CA 1
ATOM 864 C C . GLY A 1 115 ? 8.440 -2.199 -20.671 1.00 88.12 115 GLY A C 1
ATOM 865 O O . GLY A 1 115 ? 7.297 -1.745 -20.722 1.00 88.12 115 GLY A O 1
ATOM 866 N N . ILE A 1 116 ? 9.440 -1.741 -21.419 1.00 83.06 116 ILE A N 1
ATOM 867 C CA . ILE A 1 116 ? 9.331 -0.732 -22.476 1.00 83.06 116 ILE A CA 1
ATOM 868 C C . ILE A 1 116 ? 10.144 -1.242 -23.672 1.00 83.06 116 ILE A C 1
ATOM 870 O O . ILE A 1 116 ? 11.330 -1.547 -23.529 1.00 83.06 116 ILE A O 1
ATOM 874 N N . GLY A 1 117 ? 9.509 -1.375 -24.840 1.00 82.75 117 GLY A N 1
ATOM 875 C CA . GLY A 1 117 ? 10.142 -1.964 -26.022 1.00 82.75 117 GLY A CA 1
ATOM 876 C C . GLY A 1 117 ? 10.656 -3.382 -25.746 1.00 82.75 117 GLY A C 1
ATOM 877 O O . GLY A 1 117 ? 9.897 -4.253 -25.319 1.00 82.75 117 GLY A O 1
ATOM 878 N N . ASN A 1 118 ? 11.952 -3.612 -25.967 1.00 84.56 118 ASN A N 1
ATOM 879 C CA . ASN A 1 118 ? 12.616 -4.890 -25.691 1.00 84.56 118 ASN A CA 1
ATOM 880 C C . ASN A 1 118 ? 13.236 -4.968 -24.284 1.00 84.56 118 ASN A C 1
ATOM 882 O O . ASN A 1 118 ? 13.788 -6.006 -23.913 1.00 84.56 118 ASN A O 1
ATOM 886 N N . CYS A 1 119 ? 13.162 -3.896 -23.493 1.00 85.50 119 CYS A N 1
ATOM 887 C CA . CYS A 1 119 ? 13.659 -3.866 -22.123 1.00 85.50 119 CYS A CA 1
ATOM 888 C C . CYS A 1 119 ? 12.541 -4.303 -21.165 1.00 85.50 119 CYS A C 1
ATOM 890 O O . CYS A 1 119 ? 11.624 -3.537 -20.884 1.00 85.50 119 CYS A O 1
ATOM 892 N N . ALA A 1 120 ? 12.592 -5.548 -20.682 1.00 87.25 120 ALA A N 1
ATOM 893 C CA . ALA A 1 120 ? 11.525 -6.148 -19.869 1.00 87.25 120 ALA A CA 1
ATOM 894 C C . ALA A 1 120 ? 11.368 -5.524 -18.466 1.00 87.25 120 ALA A C 1
ATOM 896 O O . ALA A 1 120 ? 10.274 -5.530 -17.908 1.00 87.25 120 ALA A O 1
ATOM 897 N N . ASP A 1 121 ? 12.446 -4.977 -17.910 1.00 89.75 121 ASP A N 1
ATOM 898 C CA . ASP A 1 121 ? 12.548 -4.371 -16.578 1.00 89.75 121 ASP A CA 1
ATOM 899 C C . ASP A 1 121 ? 12.877 -2.871 -16.654 1.00 89.75 121 ASP A C 1
ATOM 901 O O . ASP A 1 121 ? 13.561 -2.312 -15.795 1.00 89.75 121 ASP A O 1
ATOM 905 N N . ALA A 1 122 ? 12.386 -2.215 -17.706 1.00 89.06 122 ALA A N 1
ATOM 906 C CA . ALA A 1 122 ? 12.618 -0.803 -17.980 1.00 89.06 122 ALA A CA 1
ATOM 907 C C . ALA A 1 122 ? 12.284 0.099 -16.784 1.00 89.06 122 ALA A C 1
ATOM 909 O O . ALA A 1 122 ? 13.068 0.988 -16.449 1.00 89.06 122 ALA A O 1
ATOM 910 N N . LEU A 1 123 ? 11.155 -0.150 -16.120 1.00 90.50 123 LEU A N 1
ATOM 911 C CA . LEU A 1 123 ? 10.757 0.525 -14.890 1.00 90.50 123 LEU A CA 1
ATOM 912 C C . LEU A 1 123 ? 10.651 -0.478 -13.747 1.00 90.50 123 LEU A C 1
ATOM 914 O O . LEU A 1 123 ? 10.161 -1.592 -13.938 1.00 90.50 123 LEU A O 1
ATOM 918 N N . SER A 1 124 ? 11.056 -0.076 -12.544 1.00 94.19 124 SER A N 1
ATOM 919 C CA . SER A 1 124 ? 10.904 -0.916 -11.355 1.00 94.19 124 SER A CA 1
ATOM 920 C C . SER A 1 124 ? 10.723 -0.128 -10.064 1.00 94.19 124 SER A C 1
ATOM 922 O O . SER A 1 124 ? 11.281 0.956 -9.890 1.00 94.19 124 SER A O 1
ATOM 924 N N . PHE A 1 125 ? 9.960 -0.686 -9.130 1.00 95.12 125 PHE A N 1
ATOM 925 C CA . PHE A 1 125 ? 9.858 -0.178 -7.763 1.00 95.12 125 PHE A CA 1
ATOM 926 C C . PHE A 1 125 ? 9.527 -1.307 -6.786 1.00 95.12 125 PHE A C 1
ATOM 928 O O . PHE A 1 125 ? 9.280 -2.451 -7.173 1.00 95.12 125 PHE A O 1
ATOM 935 N N . SER A 1 126 ? 9.530 -0.988 -5.494 1.00 96.81 126 SER A N 1
ATOM 936 C CA . SER A 1 126 ? 9.050 -1.905 -4.466 1.00 96.81 126 SER A CA 1
ATOM 937 C C . SER A 1 126 ? 8.124 -1.198 -3.489 1.00 96.81 126 SER A C 1
ATOM 939 O O . SER A 1 126 ? 8.330 -0.028 -3.182 1.00 96.81 126 SER A O 1
ATOM 941 N N . VAL A 1 127 ? 7.119 -1.909 -2.993 1.00 97.31 127 VAL A N 1
ATOM 942 C CA . VAL A 1 127 ? 6.262 -1.462 -1.894 1.00 97.31 127 VAL A CA 1
ATOM 943 C C . VAL A 1 127 ? 7.022 -1.613 -0.578 1.00 97.31 127 VAL A C 1
ATOM 945 O O . VAL A 1 127 ? 7.733 -2.600 -0.371 1.00 97.31 127 VAL A O 1
ATOM 948 N N . GLU A 1 128 ? 6.866 -0.646 0.321 1.00 97.50 128 GLU A N 1
ATOM 949 C CA . GLU A 1 128 ? 7.502 -0.663 1.638 1.00 97.50 128 GLU A CA 1
ATOM 950 C C . GLU A 1 128 ? 7.158 -1.927 2.448 1.00 97.50 128 GLU A C 1
ATOM 952 O O . GLU A 1 128 ? 6.075 -2.519 2.358 1.00 97.50 128 GLU A O 1
ATOM 957 N N . THR A 1 129 ? 8.120 -2.379 3.254 1.00 96.12 129 THR A N 1
ATOM 958 C CA . THR A 1 129 ? 8.060 -3.710 3.887 1.00 96.12 129 THR A CA 1
ATOM 959 C C . THR A 1 129 ? 7.027 -3.800 5.005 1.00 96.12 129 THR A C 1
ATOM 961 O O . THR A 1 129 ? 6.510 -4.883 5.270 1.00 96.12 129 THR A O 1
ATOM 964 N N . TYR A 1 130 ? 6.687 -2.668 5.622 1.00 95.50 130 TYR A N 1
ATOM 965 C CA . TYR A 1 130 ? 5.716 -2.575 6.711 1.00 95.50 130 TYR A CA 1
ATOM 966 C C . TYR A 1 130 ? 4.250 -2.577 6.256 1.00 95.50 130 TYR A C 1
ATOM 968 O O . TYR A 1 130 ? 3.363 -2.586 7.108 1.00 95.50 130 TYR A O 1
ATOM 976 N N . TRP A 1 131 ? 3.979 -2.565 4.948 1.00 97.62 131 TRP A N 1
ATOM 977 C CA . TRP A 1 131 ? 2.642 -2.799 4.404 1.00 97.62 131 TRP A CA 1
ATOM 978 C C . TRP A 1 131 ? 2.399 -4.293 4.225 1.00 97.62 131 TRP A C 1
ATOM 980 O O . TRP A 1 131 ? 3.196 -4.982 3.590 1.00 97.62 131 TRP A O 1
ATOM 990 N N . THR A 1 132 ? 1.288 -4.817 4.733 1.00 98.25 132 THR A N 1
ATOM 991 C CA . THR A 1 132 ? 0.940 -6.235 4.558 1.00 98.25 132 THR A CA 1
ATOM 992 C C . THR A 1 132 ? 0.087 -6.396 3.308 1.00 98.25 132 THR A C 1
ATOM 994 O O . THR A 1 132 ? -0.902 -5.690 3.163 1.00 98.25 132 THR A O 1
ATOM 997 N N . PHE A 1 133 ? 0.458 -7.290 2.389 1.00 98.38 133 PHE A N 1
ATOM 998 C CA . PHE A 1 133 ? -0.370 -7.590 1.216 1.00 98.38 133 PHE A CA 1
ATOM 999 C C . PHE A 1 133 ? -1.606 -8.387 1.641 1.00 98.38 133 PHE A C 1
ATOM 1001 O O . PHE A 1 133 ? -1.472 -9.389 2.341 1.00 98.38 133 PHE A O 1
ATOM 1008 N N . LEU A 1 134 ? -2.787 -7.937 1.219 1.00 97.88 134 LEU A N 1
ATOM 1009 C CA . LEU A 1 134 ? -4.062 -8.596 1.488 1.00 97.88 134 LEU A CA 1
ATOM 1010 C C . LEU A 1 134 ? -4.470 -9.485 0.312 1.00 97.88 134 LEU A C 1
ATOM 1012 O O . LEU A 1 134 ? -4.585 -10.699 0.451 1.00 97.88 134 LEU A O 1
ATOM 1016 N N . LYS A 1 135 ? -4.710 -8.871 -0.851 1.00 97.06 135 LYS A N 1
ATOM 1017 C CA . LYS A 1 135 ? -5.187 -9.553 -2.058 1.00 97.06 135 LYS A CA 1
ATOM 1018 C C . LYS A 1 135 ? -5.011 -8.696 -3.307 1.00 97.06 135 LYS A C 1
ATOM 1020 O O . LYS A 1 135 ? -4.728 -7.501 -3.225 1.00 97.06 135 LYS A O 1
ATOM 1025 N N . MET A 1 136 ? -5.243 -9.326 -4.453 1.00 95.12 136 MET A N 1
ATOM 1026 C CA . MET A 1 136 ? -5.430 -8.659 -5.738 1.00 95.12 136 MET A CA 1
ATOM 1027 C C . MET A 1 136 ? -6.910 -8.601 -6.120 1.00 95.12 136 MET A C 1
ATOM 1029 O O . MET A 1 136 ? -7.660 -9.545 -5.861 1.00 95.12 136 MET A O 1
ATOM 1033 N N . GLU A 1 137 ? -7.298 -7.523 -6.795 1.00 92.75 137 GLU A N 1
ATOM 1034 C CA . GLU A 1 137 ? -8.611 -7.335 -7.419 1.00 92.75 137 GLU A CA 1
ATOM 1035 C C . GLU A 1 137 ? -8.404 -6.759 -8.826 1.00 92.75 137 GLU A C 1
ATOM 1037 O O . GLU A 1 137 ? -8.180 -5.565 -8.992 1.00 92.75 137 GLU A O 1
ATOM 1042 N N . GLY A 1 138 ? -8.415 -7.615 -9.854 1.00 90.94 138 GLY A N 1
ATOM 1043 C CA . GLY A 1 138 ? -7.992 -7.208 -11.199 1.00 90.94 138 GLY A CA 1
ATOM 1044 C C . GLY A 1 138 ? -6.512 -6.810 -11.212 1.00 90.94 138 GLY A C 1
ATOM 1045 O O . GLY A 1 138 ? -5.673 -7.578 -10.744 1.00 90.94 138 GLY A O 1
ATOM 1046 N N . ASP A 1 139 ? -6.219 -5.605 -11.705 1.00 90.06 139 ASP A N 1
ATOM 1047 C CA . ASP A 1 139 ? -4.872 -5.013 -11.717 1.00 90.06 139 ASP A CA 1
ATOM 1048 C C . ASP A 1 139 ? -4.561 -4.188 -10.449 1.00 90.06 139 ASP A C 1
ATOM 1050 O O . ASP A 1 139 ? -3.543 -3.491 -10.374 1.00 90.06 139 ASP A O 1
ATOM 1054 N N . SER A 1 140 ? -5.443 -4.244 -9.445 1.00 92.75 140 SER A N 1
ATOM 1055 C CA . SER A 1 140 ? -5.269 -3.570 -8.161 1.00 92.75 140 SER A CA 1
ATOM 1056 C C . SER A 1 140 ? -4.635 -4.490 -7.125 1.00 92.75 140 SER A C 1
ATOM 1058 O O . SER A 1 140 ? -5.032 -5.647 -6.965 1.00 92.75 140 SER A O 1
ATOM 1060 N N . TYR A 1 141 ? -3.718 -3.937 -6.339 1.00 96.31 141 TYR A N 1
ATOM 1061 C CA . TYR A 1 141 ? -3.073 -4.598 -5.213 1.00 96.31 141 TYR A CA 1
ATOM 1062 C C . TYR A 1 141 ? -3.497 -3.911 -3.922 1.00 96.31 141 TYR A C 1
ATOM 1064 O O . TYR A 1 141 ? -3.331 -2.698 -3.771 1.00 96.31 141 TYR A O 1
ATOM 1072 N N . ILE A 1 142 ? -4.059 -4.687 -2.998 1.00 97.81 142 ILE A N 1
ATOM 1073 C CA . ILE A 1 142 ? -4.556 -4.177 -1.724 1.00 97.81 142 ILE A CA 1
ATOM 1074 C C . ILE A 1 142 ? -3.547 -4.510 -0.635 1.00 97.81 142 ILE A C 1
ATOM 1076 O O . ILE A 1 142 ? -3.226 -5.679 -0.404 1.00 97.81 142 ILE A O 1
ATOM 1080 N N . TYR A 1 143 ? -3.081 -3.480 0.056 1.00 98.44 143 TYR A N 1
ATOM 1081 C CA . TYR A 1 143 ? -2.226 -3.592 1.227 1.00 98.44 143 TYR A CA 1
ATOM 1082 C C . TYR A 1 143 ? -2.917 -3.013 2.448 1.00 98.44 143 TYR A C 1
ATOM 1084 O O . TYR A 1 143 ? -3.826 -2.196 2.322 1.00 98.44 143 TYR A O 1
ATOM 1092 N N . TYR A 1 144 ? -2.473 -3.408 3.636 1.00 98.25 144 TYR A N 1
ATOM 1093 C CA . TYR A 1 144 ? -3.025 -2.881 4.871 1.00 98.25 144 TYR A CA 1
ATOM 1094 C C . TYR A 1 144 ? -2.018 -2.814 6.015 1.00 98.25 144 TYR A C 1
ATOM 1096 O O . TYR A 1 144 ? -0.966 -3.467 6.007 1.00 98.25 144 TYR A O 1
ATOM 1104 N N . LYS A 1 145 ? -2.403 -2.041 7.030 1.00 97.56 145 LYS A N 1
ATOM 1105 C CA . LYS A 1 145 ? -1.854 -2.064 8.383 1.00 97.56 145 LYS A CA 1
ATOM 1106 C C . LYS A 1 145 ? -2.986 -2.111 9.397 1.00 97.56 145 LYS A C 1
ATOM 1108 O O . LYS A 1 145 ? -3.976 -1.397 9.268 1.00 97.56 145 LYS A O 1
ATOM 1113 N N . ALA A 1 146 ? -2.819 -2.953 10.409 1.00 96.00 146 ALA A N 1
ATOM 1114 C CA . ALA A 1 146 ? -3.593 -2.865 11.636 1.00 96.00 146 ALA A CA 1
ATOM 1115 C C . ALA A 1 146 ? -2.956 -1.781 12.516 1.00 96.00 146 ALA A C 1
ATOM 1117 O O . ALA A 1 146 ? -1.750 -1.828 12.746 1.00 96.00 146 ALA A O 1
ATOM 1118 N N . VAL A 1 147 ? -3.754 -0.815 12.956 1.00 94.44 147 VAL A N 1
ATOM 1119 C CA . VAL A 1 147 ? -3.352 0.294 13.826 1.00 94.44 147 VAL A CA 1
ATOM 1120 C C . VAL A 1 147 ? -4.132 0.152 15.127 1.00 94.44 147 VAL A C 1
ATOM 1122 O O . VAL A 1 147 ? -5.358 0.015 15.089 1.00 94.44 147 VAL A O 1
ATOM 1125 N N . ALA A 1 148 ? -3.445 0.103 16.268 1.00 92.62 148 ALA A N 1
ATOM 1126 C CA . ALA A 1 148 ? -4.116 0.096 17.567 1.00 92.62 148 ALA A CA 1
ATOM 1127 C C . ALA A 1 148 ? -4.755 1.465 17.876 1.00 92.62 148 ALA A C 1
ATOM 1129 O O . ALA A 1 148 ? -4.454 2.460 17.227 1.00 92.62 148 ALA A O 1
ATOM 1130 N N . ALA A 1 149 ? -5.649 1.517 18.866 1.00 88.44 149 ALA A N 1
ATOM 1131 C CA . ALA A 1 149 ? -6.349 2.748 19.250 1.00 88.44 149 ALA A CA 1
ATOM 1132 C C . ALA A 1 149 ? -5.408 3.879 19.714 1.00 88.44 149 ALA A C 1
ATOM 1134 O O . ALA A 1 149 ? -5.745 5.050 19.598 1.00 88.44 149 ALA A O 1
ATOM 1135 N N . ASP A 1 150 ? -4.243 3.522 20.254 1.00 87.44 150 ASP A N 1
ATOM 1136 C CA . ASP A 1 150 ? -3.210 4.426 20.763 1.00 87.44 150 ASP A CA 1
ATOM 1137 C C . ASP A 1 150 ? -2.038 4.617 19.783 1.00 87.44 150 ASP A C 1
ATOM 1139 O O . ASP A 1 150 ? -1.029 5.239 20.122 1.00 87.44 150 ASP A O 1
ATOM 1143 N N . GLU A 1 151 ? -2.159 4.095 18.561 1.00 91.31 151 GLU A N 1
ATOM 1144 C CA . GLU A 1 151 ? -1.137 4.188 17.525 1.00 91.31 151 GLU A CA 1
ATOM 1145 C C . GLU A 1 151 ? -1.541 5.149 16.406 1.00 91.31 151 GLU A C 1
ATOM 1147 O O . GLU A 1 151 ? -2.712 5.343 16.093 1.00 91.31 151 GLU A O 1
ATOM 1152 N N . THR A 1 152 ? -0.532 5.723 15.751 1.00 91.75 152 THR A N 1
ATOM 1153 C CA . THR A 1 152 ? -0.714 6.597 14.588 1.00 91.75 152 THR A CA 1
ATOM 1154 C C . THR A 1 152 ? 0.200 6.180 13.443 1.00 91.75 152 THR A C 1
ATOM 1156 O O . THR A 1 152 ? 1.289 5.625 13.634 1.00 91.75 152 THR A O 1
ATOM 1159 N N . ILE A 1 153 ? -0.233 6.472 12.220 1.00 92.81 153 ILE A N 1
ATOM 1160 C CA . ILE A 1 153 ? 0.596 6.409 11.019 1.00 92.81 153 ILE A CA 1
ATOM 1161 C C . ILE A 1 153 ? 1.000 7.841 10.677 1.00 92.81 153 ILE A C 1
ATOM 1163 O O . ILE A 1 153 ? 0.152 8.669 10.374 1.00 92.81 153 ILE A O 1
ATOM 1167 N N . ASN A 1 154 ? 2.301 8.127 10.682 1.00 93.19 154 ASN A N 1
ATOM 1168 C CA . ASN A 1 154 ? 2.824 9.455 10.362 1.00 93.19 154 ASN A CA 1
ATOM 1169 C C . ASN A 1 154 ? 3.575 9.414 9.031 1.00 93.19 154 ASN A C 1
ATOM 1171 O O . ASN A 1 154 ? 4.694 8.898 8.986 1.00 93.19 154 ASN A O 1
ATOM 1175 N N . ALA A 1 155 ? 2.954 9.939 7.969 1.00 92.38 155 ALA A N 1
ATOM 1176 C CA . ALA A 1 155 ? 3.527 10.082 6.628 1.00 92.38 155 ALA A CA 1
ATOM 1177 C C . ALA A 1 155 ? 4.299 8.837 6.142 1.00 92.38 155 ALA A C 1
ATOM 1179 O O . ALA A 1 155 ? 5.422 8.930 5.634 1.00 92.38 155 ALA A O 1
ATOM 1180 N N . GLN A 1 156 ? 3.719 7.649 6.333 1.00 94.81 156 GLN A N 1
ATOM 1181 C CA . GLN A 1 156 ? 4.349 6.400 5.921 1.00 94.81 156 GLN A CA 1
ATOM 1182 C C . GLN A 1 156 ? 4.274 6.243 4.409 1.00 94.81 156 GLN A C 1
ATOM 1184 O O . GLN A 1 156 ? 3.206 6.337 3.809 1.00 94.81 156 GLN A O 1
ATOM 1189 N N . LYS A 1 157 ? 5.425 5.966 3.807 1.00 96.25 157 LYS A N 1
ATOM 1190 C CA . LYS A 1 157 ? 5.589 5.805 2.366 1.00 96.25 157 LYS A CA 1
ATOM 1191 C C . LYS A 1 157 ? 4.917 4.519 1.900 1.00 96.25 157 LYS A C 1
ATOM 1193 O O . LYS A 1 157 ? 4.898 3.513 2.609 1.00 96.25 157 LYS A O 1
ATOM 1198 N N . ILE A 1 158 ? 4.387 4.534 0.687 1.00 95.06 158 ILE A N 1
ATOM 1199 C CA . ILE A 1 158 ? 3.891 3.321 0.032 1.00 95.06 158 ILE A CA 1
ATOM 1200 C C . ILE A 1 158 ? 4.998 2.713 -0.836 1.00 95.06 158 ILE A C 1
ATOM 1202 O O . ILE A 1 158 ? 5.235 1.508 -0.766 1.00 95.06 158 ILE A O 1
ATOM 1206 N N . ILE A 1 159 ? 5.721 3.541 -1.598 1.00 94.62 159 ILE A N 1
ATOM 1207 C CA . ILE A 1 159 ? 6.841 3.114 -2.446 1.00 94.62 159 ILE A CA 1
ATOM 1208 C C . ILE A 1 159 ? 8.170 3.294 -1.706 1.00 94.62 159 ILE A C 1
ATOM 1210 O O . ILE A 1 159 ? 8.479 4.366 -1.185 1.00 94.62 159 ILE A O 1
ATOM 1214 N N . ALA A 1 160 ? 8.992 2.248 -1.706 1.00 94.62 160 ALA A N 1
ATOM 1215 C CA . ALA A 1 160 ? 10.315 2.268 -1.108 1.00 94.62 160 ALA A CA 1
ATOM 1216 C C . ALA A 1 160 ? 11.228 3.278 -1.814 1.00 94.62 160 ALA A C 1
ATOM 1218 O O . ALA A 1 160 ? 11.303 3.334 -3.042 1.00 94.62 160 ALA A O 1
ATOM 1219 N N . ASN A 1 161 ? 11.983 4.040 -1.022 1.00 93.62 161 ASN A N 1
ATOM 1220 C CA . ASN A 1 161 ? 12.895 5.090 -1.495 1.00 93.62 161 ASN A CA 1
ATOM 1221 C C . ASN A 1 161 ? 12.233 6.236 -2.284 1.00 93.62 161 ASN A C 1
ATOM 1223 O O . ASN A 1 161 ? 12.967 6.998 -2.912 1.00 93.62 161 ASN A O 1
ATOM 1227 N N . ASP A 1 162 ? 10.901 6.370 -2.254 1.00 91.19 162 ASP A N 1
ATOM 1228 C CA . ASP A 1 162 ? 10.161 7.438 -2.945 1.00 91.19 162 ASP A CA 1
ATOM 1229 C C . ASP A 1 162 ? 10.475 7.534 -4.453 1.00 91.19 162 ASP A C 1
ATOM 1231 O O . ASP A 1 162 ? 10.582 8.626 -5.025 1.00 91.19 162 ASP A O 1
ATOM 1235 N N . LYS A 1 163 ? 10.724 6.389 -5.105 1.00 88.69 163 LYS A N 1
ATOM 1236 C CA . LYS A 1 163 ? 11.278 6.387 -6.460 1.00 88.69 163 LYS A CA 1
ATOM 1237 C C . LYS A 1 163 ? 10.896 5.162 -7.279 1.00 88.69 163 LYS A C 1
ATOM 1239 O O . LYS A 1 163 ? 11.052 4.028 -6.833 1.00 88.69 163 LYS A O 1
ATOM 1244 N N . VAL A 1 164 ? 10.544 5.407 -8.538 1.00 89.88 164 VAL A N 1
ATOM 1245 C CA . VAL A 1 164 ? 10.554 4.403 -9.605 1.00 89.88 164 VAL A CA 1
ATOM 1246 C C . VAL A 1 164 ? 11.911 4.458 -10.305 1.00 89.88 164 VAL A C 1
ATOM 1248 O O . VAL A 1 164 ? 12.362 5.507 -10.762 1.00 89.88 164 VAL A O 1
ATOM 1251 N N . THR A 1 165 ? 12.606 3.331 -10.368 1.00 91.75 165 THR A N 1
ATOM 1252 C CA . THR A 1 165 ? 13.896 3.215 -11.050 1.00 91.75 165 THR A CA 1
ATOM 1253 C C . THR A 1 165 ? 13.677 3.056 -12.546 1.00 91.75 165 THR A C 1
ATOM 1255 O O . THR A 1 165 ? 12.855 2.243 -12.960 1.00 91.75 165 THR A O 1
ATOM 1258 N N . VAL A 1 166 ? 14.447 3.801 -13.340 1.00 88.88 166 VAL A N 1
ATOM 1259 C CA . VAL A 1 166 ? 14.504 3.664 -14.797 1.00 88.88 166 VAL A CA 1
ATOM 1260 C C . VAL A 1 166 ? 15.806 2.966 -15.174 1.00 88.88 166 VAL A C 1
ATOM 1262 O O . VAL A 1 166 ? 16.891 3.412 -14.791 1.00 88.88 166 VAL A O 1
ATOM 1265 N N . SER A 1 167 ? 15.707 1.865 -15.912 1.00 88.88 167 SER A N 1
ATOM 1266 C CA . SER A 1 167 ? 16.857 1.076 -16.348 1.00 88.88 167 SER A CA 1
ATOM 1267 C C . SER A 1 167 ? 17.752 1.865 -17.308 1.00 88.88 167 SER A C 1
ATOM 1269 O O . SER A 1 167 ? 17.284 2.622 -18.159 1.00 88.88 167 SER A O 1
ATOM 1271 N N . THR A 1 168 ? 19.067 1.671 -17.198 1.00 89.94 168 THR A N 1
ATOM 1272 C CA . THR A 1 168 ? 20.047 2.184 -18.170 1.00 89.94 168 THR A CA 1
ATOM 1273 C C . THR A 1 168 ? 20.098 1.348 -19.449 1.00 89.94 168 THR A C 1
ATOM 1275 O O . THR A 1 168 ? 20.759 1.747 -20.403 1.00 89.94 168 THR A O 1
ATOM 1278 N N . ALA A 1 169 ? 19.435 0.186 -19.469 1.00 88.88 169 ALA A N 1
ATOM 1279 C CA . ALA A 1 169 ? 19.377 -0.701 -20.627 1.00 88.88 169 ALA A CA 1
ATOM 1280 C C . ALA A 1 169 ? 18.334 -0.267 -21.670 1.00 88.88 169 ALA A C 1
ATOM 1282 O O . ALA A 1 169 ? 18.339 -0.804 -22.775 1.00 88.88 169 ALA A O 1
ATOM 1283 N N . ILE A 1 170 ? 17.462 0.689 -21.331 1.00 85.12 170 ILE A N 1
ATOM 1284 C CA . ILE A 1 170 ? 16.502 1.279 -22.269 1.00 85.12 170 ILE A CA 1
ATOM 1285 C C . ILE A 1 170 ? 17.274 2.017 -23.363 1.00 85.12 170 ILE A C 1
ATOM 1287 O O . ILE A 1 170 ? 18.112 2.875 -23.073 1.00 85.12 170 ILE A O 1
ATOM 1291 N N . THR A 1 171 ? 16.971 1.701 -24.618 1.00 83.31 171 THR A N 1
ATOM 1292 C CA . THR A 1 171 ? 17.566 2.359 -25.784 1.00 83.31 171 THR A CA 1
ATOM 1293 C C . THR A 1 171 ? 16.605 3.366 -26.418 1.00 83.31 171 THR A C 1
ATOM 1295 O O . THR A 1 171 ? 15.399 3.324 -26.187 1.00 83.31 171 THR A O 1
ATOM 1298 N N . GLU A 1 172 ? 17.127 4.260 -27.261 1.00 78.69 172 GLU A N 1
ATOM 1299 C CA . GLU A 1 172 ? 16.307 5.187 -28.060 1.00 78.69 172 GLU A CA 1
ATOM 1300 C C . GLU A 1 172 ? 15.281 4.430 -28.922 1.00 78.69 172 GLU A C 1
ATOM 1302 O O . GLU A 1 172 ? 14.113 4.796 -28.950 1.00 78.69 172 GLU A O 1
ATOM 1307 N N . ALA A 1 173 ? 15.665 3.286 -29.501 1.00 81.25 173 ALA A N 1
ATOM 1308 C CA . ALA A 1 173 ? 14.758 2.440 -30.278 1.00 81.25 173 ALA A CA 1
ATOM 1309 C C . ALA A 1 173 ? 13.610 1.836 -29.442 1.00 81.25 173 ALA A C 1
ATOM 1311 O O . ALA A 1 173 ? 12.518 1.620 -29.970 1.00 81.25 173 ALA A O 1
ATOM 1312 N N . ASP A 1 174 ? 13.837 1.568 -28.149 1.00 78.62 174 ASP A N 1
ATOM 1313 C CA . ASP A 1 174 ? 12.783 1.092 -27.244 1.00 78.62 174 ASP A CA 1
ATOM 1314 C C . ASP A 1 174 ? 11.774 2.203 -26.911 1.00 78.62 174 ASP A C 1
ATOM 1316 O O . ASP A 1 174 ? 10.601 1.909 -26.689 1.00 78.62 174 ASP A O 1
ATOM 1320 N N . LEU A 1 175 ? 12.216 3.468 -26.903 1.00 73.81 175 LEU A N 1
ATOM 1321 C CA . LEU A 1 175 ? 11.383 4.649 -26.650 1.00 73.81 175 LEU A CA 1
ATOM 1322 C C . LEU A 1 175 ? 10.655 5.137 -27.914 1.00 73.81 175 LEU A C 1
ATOM 1324 O O . LEU A 1 175 ? 9.491 5.532 -27.839 1.00 73.81 175 LEU A O 1
ATOM 1328 N N . ASP A 1 176 ? 11.289 5.057 -29.085 1.00 67.56 176 ASP A N 1
ATOM 1329 C CA . ASP A 1 176 ? 10.700 5.479 -30.362 1.00 67.56 176 ASP A CA 1
ATOM 1330 C C . ASP A 1 176 ? 9.436 4.675 -30.696 1.00 67.56 176 ASP A C 1
ATOM 1332 O O . ASP A 1 176 ? 8.414 5.254 -31.068 1.00 67.56 176 ASP A O 1
ATOM 1336 N N . GLY A 1 177 ? 9.450 3.357 -30.458 1.00 59.19 177 GLY A N 1
ATOM 1337 C CA . GLY A 1 177 ? 8.275 2.492 -30.644 1.00 59.19 177 GLY A CA 1
ATOM 1338 C C . GLY A 1 177 ? 7.098 2.801 -29.704 1.00 59.19 177 GLY A C 1
ATOM 1339 O O . GLY A 1 177 ? 5.973 2.358 -29.949 1.00 59.19 177 GLY A O 1
ATOM 1340 N N . VAL A 1 178 ? 7.346 3.570 -28.640 1.00 59.41 178 VAL A N 1
ATOM 1341 C CA . VAL A 1 178 ? 6.366 3.969 -27.620 1.00 59.41 178 VAL A CA 1
ATOM 1342 C C . VAL A 1 178 ? 5.782 5.347 -27.928 1.00 59.41 178 VAL A C 1
ATOM 1344 O O . VAL A 1 178 ? 4.612 5.582 -27.647 1.00 59.41 178 VAL A O 1
ATOM 1347 N N . SER A 1 179 ? 6.545 6.234 -28.575 1.00 52.75 179 SER A N 1
ATOM 1348 C CA . SER A 1 179 ? 6.065 7.556 -29.009 1.00 52.75 179 SER A CA 1
ATOM 1349 C C . SER A 1 179 ? 4.902 7.484 -30.016 1.00 52.75 179 SER A C 1
ATOM 1351 O O . SER A 1 179 ? 4.007 8.328 -29.989 1.00 52.75 179 SER A O 1
ATOM 1353 N N . GLU A 1 180 ? 4.851 6.431 -30.843 1.00 49.72 180 GLU A N 1
ATOM 1354 C CA . GLU A 1 180 ? 3.718 6.147 -31.739 1.00 49.72 180 GLU A CA 1
ATOM 1355 C C . GLU A 1 180 ? 2.559 5.404 -31.036 1.00 49.72 180 GLU A C 1
ATOM 1357 O O . GLU A 1 180 ? 1.423 5.435 -31.508 1.00 49.72 180 GLU A O 1
ATOM 1362 N N . ASN A 1 181 ? 2.821 4.780 -29.880 1.00 45.09 181 ASN A N 1
ATOM 1363 C CA . ASN A 1 181 ? 1.860 4.066 -29.031 1.00 45.09 181 ASN A CA 1
ATOM 1364 C C . ASN A 1 181 ? 1.767 4.727 -27.648 1.00 45.09 181 ASN A C 1
ATOM 1366 O O . ASN A 1 181 ? 2.079 4.111 -26.625 1.00 45.09 181 ASN A O 1
ATOM 1370 N N . LEU A 1 182 ? 1.284 5.972 -27.608 1.00 45.66 182 LEU A N 1
ATOM 1371 C CA . LEU A 1 182 ? 1.015 6.714 -26.366 1.00 45.66 182 LEU A CA 1
ATOM 1372 C C . LEU A 1 182 ? 0.207 5.881 -25.339 1.00 45.66 182 LEU A C 1
ATOM 1374 O O . LEU A 1 182 ? 0.375 6.046 -24.134 1.00 45.66 182 LEU A O 1
ATOM 1378 N N . SER A 1 183 ? -0.580 4.909 -25.821 1.00 41.84 183 SER A N 1
ATOM 1379 C CA . SER A 1 183 ? -1.307 3.904 -25.037 1.00 41.84 183 SER A CA 1
ATOM 1380 C C . SER A 1 183 ? -0.449 3.068 -24.071 1.00 41.84 183 SER A C 1
ATOM 1382 O O . SER A 1 183 ? -0.929 2.707 -23.002 1.00 41.84 183 SER A O 1
ATOM 1384 N N . VAL A 1 184 ? 0.821 2.773 -24.383 1.00 46.75 184 VAL A N 1
ATOM 1385 C CA . VAL A 1 184 ? 1.675 1.918 -23.525 1.00 46.75 184 VAL A CA 1
ATOM 1386 C C . VAL A 1 184 ? 2.127 2.657 -22.259 1.00 46.75 184 VAL A C 1
ATOM 1388 O O . VAL A 1 184 ? 2.233 2.042 -21.194 1.00 46.75 184 VAL A O 1
ATOM 1391 N N . ILE A 1 185 ? 2.346 3.977 -22.343 1.00 49.62 185 ILE A N 1
ATOM 1392 C CA . ILE A 1 185 ? 2.673 4.806 -21.171 1.00 49.62 185 ILE A CA 1
ATOM 1393 C C . ILE A 1 185 ? 1.408 5.153 -20.384 1.00 49.62 185 ILE A C 1
ATOM 1395 O O . ILE A 1 185 ? 1.448 5.073 -19.158 1.00 49.62 185 ILE A O 1
ATOM 1399 N N . THR A 1 186 ? 0.273 5.432 -21.037 1.00 47.97 186 THR A N 1
ATOM 1400 C CA . THR A 1 186 ? -0.991 5.686 -20.317 1.00 47.97 186 THR A CA 1
ATOM 1401 C C . THR A 1 186 ? -1.489 4.461 -19.550 1.00 47.97 186 THR A C 1
ATOM 1403 O O . THR A 1 186 ? -1.999 4.612 -18.449 1.00 47.97 186 THR A O 1
ATOM 1406 N N . ASP A 1 187 ? -1.236 3.242 -20.041 1.00 54.62 187 ASP A N 1
ATOM 1407 C CA . ASP A 1 187 ? -1.497 2.000 -19.295 1.00 54.62 187 ASP A CA 1
ATOM 1408 C C . ASP A 1 187 ? -0.449 1.736 -18.191 1.00 54.62 187 ASP A C 1
ATOM 1410 O O . ASP A 1 187 ? -0.350 0.625 -17.685 1.00 54.62 187 ASP A O 1
ATOM 1414 N N . SER A 1 188 ? 0.421 2.700 -17.852 1.00 57.22 188 SER A N 1
ATOM 1415 C CA . SER A 1 188 ? 1.433 2.598 -16.776 1.00 57.22 188 SER A CA 1
ATOM 1416 C C . SER A 1 188 ? 1.068 3.355 -15.509 1.00 57.22 188 SER A C 1
ATOM 1418 O O . SER A 1 188 ? 1.893 3.402 -14.592 1.00 57.22 188 SER A O 1
ATOM 1420 N N . SER A 1 189 ? -0.113 3.974 -15.458 1.00 71.19 189 SER A N 1
ATOM 1421 C CA . SER A 1 189 ? -0.525 4.792 -14.323 1.00 71.19 189 SER A CA 1
ATOM 1422 C C . SER A 1 189 ? -0.466 3.991 -13.023 1.00 71.19 189 SER A C 1
ATOM 1424 O O . SER A 1 189 ? -1.118 2.960 -12.886 1.00 71.19 189 SER A O 1
ATOM 1426 N N . LEU A 1 190 ? 0.317 4.490 -12.067 1.00 83.88 190 LEU A N 1
ATOM 1427 C CA . LEU A 1 190 ? 0.260 4.055 -10.676 1.00 83.88 190 LEU A CA 1
ATOM 1428 C C . LEU A 1 190 ? -0.703 4.980 -9.942 1.00 83.88 190 LEU A C 1
ATOM 1430 O O . LEU A 1 190 ? -0.386 6.153 -9.724 1.00 83.88 190 LEU A O 1
ATOM 1434 N N . ILE A 1 191 ? -1.874 4.455 -9.589 1.00 85.75 191 ILE A N 1
ATOM 1435 C CA . ILE A 1 191 ? -2.907 5.200 -8.866 1.00 85.75 191 ILE A CA 1
ATOM 1436 C C . ILE A 1 191 ? -2.994 4.638 -7.454 1.00 85.75 191 ILE A C 1
ATOM 1438 O O . ILE A 1 191 ? -3.085 3.427 -7.260 1.00 85.75 191 ILE A O 1
ATOM 1442 N N . PHE A 1 192 ? -2.960 5.531 -6.471 1.00 89.12 192 PHE A N 1
ATOM 1443 C CA . PHE A 1 192 ? -3.043 5.184 -5.061 1.00 89.12 192 PHE A CA 1
ATOM 1444 C C . PHE A 1 192 ? -4.346 5.712 -4.477 1.00 89.12 192 PHE A C 1
ATOM 1446 O O . PHE A 1 192 ? -4.773 6.830 -4.761 1.00 89.12 192 PHE A O 1
ATOM 1453 N N . SER A 1 193 ? -4.981 4.906 -3.640 1.00 91.62 193 SER A N 1
ATOM 1454 C CA . SER A 1 193 ? -6.125 5.304 -2.826 1.00 91.62 193 SER A CA 1
ATOM 1455 C C . SER A 1 193 ? -5.959 4.712 -1.436 1.00 91.62 193 SER A C 1
ATOM 1457 O O . SER A 1 193 ? -5.488 3.583 -1.298 1.00 91.62 193 SER A O 1
ATOM 1459 N N . ALA A 1 194 ? -6.328 5.469 -0.409 1.00 93.81 194 ALA A N 1
ATOM 1460 C CA . ALA A 1 194 ? -6.264 5.021 0.972 1.00 93.81 194 ALA A CA 1
ATOM 1461 C C . ALA A 1 194 ? -7.675 4.925 1.556 1.00 93.81 194 ALA A C 1
ATOM 1463 O O . ALA A 1 194 ? -8.537 5.742 1.239 1.00 93.81 194 ALA A O 1
ATOM 1464 N N . TYR A 1 195 ? -7.897 3.927 2.408 1.00 94.94 195 TYR A N 1
ATOM 1465 C CA . TYR A 1 195 ? -9.164 3.718 3.107 1.00 94.94 195 TYR A CA 1
ATOM 1466 C C . TYR A 1 195 ? -8.888 3.358 4.560 1.00 94.94 195 TYR A C 1
ATOM 1468 O O . TYR A 1 195 ? -7.871 2.735 4.857 1.00 94.94 195 TYR A O 1
ATOM 1476 N N . ALA A 1 196 ? -9.793 3.701 5.466 1.00 95.00 196 ALA A N 1
ATOM 1477 C CA . ALA A 1 196 ? -9.690 3.300 6.859 1.00 95.00 196 ALA A CA 1
ATOM 1478 C C . ALA A 1 196 ? -11.054 2.852 7.376 1.00 95.00 196 ALA A C 1
ATOM 1480 O O . ALA A 1 196 ? -12.089 3.389 6.986 1.00 95.00 196 ALA A O 1
ATOM 1481 N N . ILE A 1 197 ? -11.047 1.838 8.233 1.00 94.69 197 ILE A N 1
ATOM 1482 C CA . ILE A 1 197 ? -12.241 1.340 8.914 1.00 94.69 197 ILE A CA 1
ATOM 1483 C C . ILE A 1 197 ? -11.847 0.767 10.272 1.00 94.69 197 ILE A C 1
ATOM 1485 O O . ILE A 1 197 ? -10.757 0.217 10.425 1.00 94.69 197 ILE A O 1
ATOM 1489 N N . GLN A 1 198 ? -12.722 0.876 11.265 1.00 94.00 198 GLN A N 1
ATOM 1490 C CA . GLN A 1 198 ? -12.517 0.248 12.569 1.00 94.00 198 GLN A CA 1
ATOM 1491 C C . GLN A 1 198 ? -12.301 -1.272 12.447 1.00 94.00 198 GLN A C 1
ATOM 1493 O O . GLN A 1 198 ? -12.889 -1.934 11.594 1.00 94.00 198 GLN A O 1
ATOM 1498 N N . GLN A 1 199 ? -11.482 -1.842 13.331 1.00 92.75 199 GLN A N 1
ATOM 1499 C CA . GLN A 1 199 ? -11.273 -3.294 13.411 1.00 92.75 199 GLN A CA 1
ATOM 1500 C C . GLN A 1 199 ? -12.464 -3.998 14.065 1.00 92.75 199 GLN A C 1
ATOM 1502 O O . GLN A 1 199 ? -12.837 -5.107 13.681 1.00 92.75 199 GLN A O 1
ATOM 1507 N N . LEU A 1 200 ? -13.064 -3.357 15.072 1.00 90.06 200 LEU A N 1
ATOM 1508 C CA . LEU A 1 200 ? -14.186 -3.916 15.816 1.00 90.06 200 LEU A CA 1
ATOM 1509 C C . LEU A 1 200 ? -15.411 -4.093 14.911 1.00 90.06 200 LEU A C 1
ATOM 1511 O O . LEU A 1 200 ? -15.803 -3.186 14.178 1.00 90.06 200 LEU A O 1
ATOM 1515 N N . GLY A 1 201 ? -16.052 -5.256 15.022 1.00 91.06 201 GLY A N 1
ATOM 1516 C CA . GLY A 1 201 ? -17.230 -5.606 14.224 1.00 91.06 201 GLY A CA 1
ATOM 1517 C C . GLY A 1 201 ? -16.924 -6.364 12.930 1.00 91.06 201 GLY A C 1
ATOM 1518 O O . GLY A 1 201 ? -17.863 -6.682 12.204 1.00 91.06 201 GLY A O 1
ATOM 1519 N N . PHE A 1 202 ? -15.657 -6.698 12.661 1.00 94.06 202 PHE A N 1
ATOM 1520 C CA . PHE A 1 202 ? -15.258 -7.523 11.520 1.00 94.06 202 PHE A CA 1
ATOM 1521 C C . PHE A 1 202 ? -14.526 -8.790 11.963 1.00 94.06 202 PHE A C 1
ATOM 1523 O O . PHE A 1 202 ? -13.614 -8.742 12.784 1.00 94.06 202 PHE A O 1
ATOM 1530 N N . ASP A 1 203 ? -14.892 -9.925 11.365 1.00 92.38 203 ASP A N 1
ATOM 1531 C CA . ASP A 1 203 ? -14.270 -11.227 11.648 1.00 92.38 203 ASP A CA 1
ATOM 1532 C C . ASP A 1 203 ? -12.912 -11.413 10.943 1.00 92.38 203 ASP A C 1
ATOM 1534 O O . ASP A 1 203 ? -12.177 -12.358 11.228 1.00 92.38 203 ASP A O 1
ATOM 1538 N N . SER A 1 204 ? -12.586 -10.545 9.979 1.00 95.31 204 SER A N 1
ATOM 1539 C CA . SER A 1 204 ? -11.341 -10.589 9.203 1.00 95.31 204 SER A CA 1
ATOM 1540 C C . SER A 1 204 ? -11.029 -9.248 8.539 1.00 95.31 204 SER A C 1
ATOM 1542 O O . SER A 1 204 ? -11.916 -8.417 8.320 1.00 95.31 204 SER A O 1
ATOM 1544 N N . THR A 1 205 ? -9.767 -9.064 8.151 1.00 96.12 205 THR A N 1
ATOM 1545 C CA . THR A 1 205 ? -9.315 -7.902 7.377 1.00 96.12 205 THR A CA 1
ATOM 1546 C C . THR A 1 205 ? -9.964 -7.857 5.987 1.00 96.12 205 THR A C 1
ATOM 1548 O O . THR A 1 205 ? -10.303 -6.782 5.500 1.00 96.12 205 THR A O 1
ATOM 1551 N N . GLU A 1 206 ? -10.220 -9.005 5.360 1.00 95.94 206 GLU A N 1
ATOM 1552 C CA . GLU A 1 206 ? -10.915 -9.107 4.074 1.00 95.94 206 GLU A CA 1
ATOM 1553 C C . GLU A 1 206 ? -12.380 -8.663 4.166 1.00 95.94 206 GLU A C 1
ATOM 1555 O O . GLU A 1 206 ? -12.884 -8.004 3.250 1.00 95.94 206 GLU A O 1
ATOM 1560 N N . ALA A 1 207 ? -13.063 -8.995 5.267 1.00 95.75 207 ALA A N 1
ATOM 1561 C CA . ALA A 1 207 ? -14.421 -8.521 5.522 1.00 95.75 207 ALA A CA 1
ATOM 1562 C C . ALA A 1 207 ? -14.446 -6.996 5.707 1.00 95.75 207 ALA A C 1
ATOM 1564 O O . ALA A 1 207 ? -15.286 -6.324 5.108 1.00 95.75 207 ALA A O 1
ATOM 1565 N N . ALA A 1 208 ? -13.486 -6.450 6.459 1.00 96.31 208 ALA A N 1
ATOM 1566 C CA . ALA A 1 208 ? -13.332 -5.009 6.648 1.00 96.31 208 ALA A CA 1
ATOM 1567 C C . ALA A 1 208 ? -13.050 -4.274 5.323 1.00 96.31 208 ALA A C 1
ATOM 1569 O O . ALA A 1 208 ? -13.698 -3.269 5.028 1.00 96.31 208 ALA A O 1
ATOM 1570 N N . TRP A 1 209 ? -12.156 -4.809 4.479 1.00 96.12 209 TRP A N 1
ATOM 1571 C CA . TRP A 1 209 ? -11.898 -4.270 3.137 1.00 96.12 209 TRP A CA 1
ATOM 1572 C C . TRP A 1 209 ? -13.163 -4.260 2.272 1.00 96.12 209 TRP A C 1
ATOM 1574 O O . TRP A 1 209 ? -13.496 -3.255 1.651 1.00 96.12 209 TRP A O 1
ATOM 1584 N N . THR A 1 210 ? -13.895 -5.376 2.256 1.00 94.44 210 THR A N 1
ATOM 1585 C CA . THR A 1 210 ? -15.129 -5.497 1.467 1.00 94.44 210 THR A CA 1
ATOM 1586 C C . THR A 1 210 ? -16.171 -4.466 1.903 1.00 94.44 210 THR A C 1
ATOM 1588 O O . THR A 1 210 ? -16.845 -3.885 1.056 1.00 94.44 210 THR A O 1
ATOM 1591 N N . ALA A 1 211 ? -16.275 -4.200 3.207 1.00 94.00 211 ALA A N 1
ATOM 1592 C CA . ALA A 1 211 ? -17.185 -3.196 3.739 1.00 94.00 211 ALA A CA 1
ATOM 1593 C C . ALA A 1 211 ? -16.768 -1.765 3.364 1.00 94.00 211 ALA A C 1
ATOM 1595 O O . ALA A 1 211 ? -17.603 -1.013 2.875 1.00 94.00 211 ALA A O 1
ATOM 1596 N N . VAL A 1 212 ? -15.496 -1.388 3.546 1.00 92.12 212 VAL A N 1
ATOM 1597 C CA . VAL A 1 212 ? -15.052 -0.007 3.275 1.00 92.12 212 VAL A CA 1
ATOM 1598 C C . VAL A 1 212 ? -15.026 0.317 1.781 1.00 92.12 212 VAL A C 1
ATOM 1600 O O . VAL A 1 212 ? -15.434 1.402 1.375 1.00 92.12 212 VAL A O 1
ATOM 1603 N N . TYR A 1 213 ? -14.596 -0.629 0.943 1.00 85.50 213 TYR A N 1
ATOM 1604 C CA . TYR A 1 213 ? -14.512 -0.411 -0.497 1.00 85.50 213 TYR A CA 1
ATOM 1605 C C . TYR A 1 213 ? -15.878 -0.558 -1.177 1.00 85.50 213 TYR A C 1
ATOM 1607 O O . TYR A 1 213 ? -16.223 0.251 -2.036 1.00 85.50 213 TYR A O 1
ATOM 1615 N N . GLY A 1 214 ? -16.689 -1.538 -0.761 1.00 72.31 214 GLY A N 1
ATOM 1616 C CA . GLY A 1 214 ? -18.012 -1.782 -1.342 1.00 72.31 214 GLY A CA 1
ATOM 1617 C C . GLY A 1 214 ? -18.993 -0.623 -1.150 1.00 72.31 214 GLY A C 1
ATOM 1618 O O . GLY A 1 214 ? -19.784 -0.359 -2.043 1.00 72.31 214 GLY A O 1
ATOM 1619 N N . GLN A 1 215 ? -18.893 0.115 -0.040 1.00 59.94 215 GLN A N 1
ATOM 1620 C CA . GLN A 1 215 ? -19.695 1.322 0.211 1.00 59.94 215 GLN A CA 1
ATOM 1621 C C . GLN A 1 215 ? -19.252 2.534 -0.630 1.00 59.94 215 GLN A C 1
ATOM 1623 O O . GLN A 1 215 ? -19.993 3.502 -0.730 1.00 59.94 215 GLN A O 1
ATOM 1628 N N . SER A 1 216 ? -18.053 2.512 -1.227 1.00 56.22 216 SER A N 1
ATOM 1629 C CA . SER A 1 216 ? -17.524 3.634 -2.025 1.00 56.22 216 SER A CA 1
ATOM 1630 C C . SER A 1 216 ? -17.968 3.632 -3.497 1.00 56.22 216 SER A C 1
ATOM 1632 O O . SER A 1 216 ? -17.589 4.531 -4.246 1.00 56.22 216 SER A O 1
ATOM 1634 N N . GLN A 1 217 ? -18.716 2.607 -3.924 1.00 49.19 217 GLN A N 1
ATOM 1635 C CA . GLN A 1 217 ? -19.176 2.413 -5.308 1.00 49.19 217 GLN A CA 1
ATOM 1636 C C . GLN A 1 217 ? -20.673 2.733 -5.518 1.00 49.19 217 GLN A C 1
ATOM 1638 O O . GLN A 1 217 ? -21.133 2.664 -6.659 1.00 49.19 217 GLN A O 1
ATOM 1643 N N . ASP A 1 218 ? -21.405 3.077 -4.451 1.00 37.97 218 ASP A N 1
ATOM 1644 C CA . ASP A 1 218 ? -22.826 3.473 -4.453 1.00 37.97 218 ASP A CA 1
ATOM 1645 C C . ASP A 1 218 ? -22.988 4.999 -4.305 1.00 37.97 218 ASP A C 1
ATOM 1647 O O . ASP A 1 218 ? -23.933 5.558 -4.914 1.00 37.97 218 ASP A O 1
#

Solvent-accessible surface area (backbone atoms only — not comparable to full-atom values): 13481 Å² total; per-residue (Å²): 134,90,81,91,86,88,84,92,81,86,87,81,86,81,82,81,78,80,75,84,71,79,76,78,78,74,92,78,86,81,78,82,85,86,84,84,83,87,76,80,77,38,77,59,46,79,48,74,48,64,74,77,75,90,72,63,67,83,40,103,89,50,100,49,77,73,90,43,65,55,47,59,44,82,42,50,44,21,38,29,34,44,60,65,91,92,72,68,58,49,52,30,28,38,40,34,38,42,36,36,37,41,81,52,45,61,88,76,84,38,48,38,33,27,58,42,70,86,28,67,60,28,31,33,40,36,48,33,84,84,51,40,77,74,52,74,61,88,55,27,40,35,28,34,41,81,38,54,49,92,52,68,43,76,66,42,58,47,37,41,89,34,33,36,42,29,31,68,78,50,47,72,73,29,49,55,69,38,70,82,35,59,65,65,62,64,44,53,53,76,46,79,47,72,50,72,44,64,47,78,95,46,98,42,71,68,55,44,50,50,55,59,56,58,65,73,77,117

Nearest PDB structures (foldseek):
  7fe6-assembly1_C  TM=3.239E-01  e=3.207E-01  Streptomyces hygroscopicus
  7fe0-assembly1_C  TM=3.345E-01  e=7.764E-01  Streptomyces hygroscopicus
  7rcw-assembly1_A  TM=3.266E-01  e=6.336E+00  Clostridioides difficile R20291
  7cun-assembly1_G  TM=2.641E-01  e=5.674E+00  Homo sapiens
  7qid-assembly1_C  TM=2.415E-01  e=5.080E+00  Homo sapiens

Sequence (218 aa):
MNKKSLILAISLVLVMTCTIGVTVAYLQDTTDPVTNVFVAADFADLTLE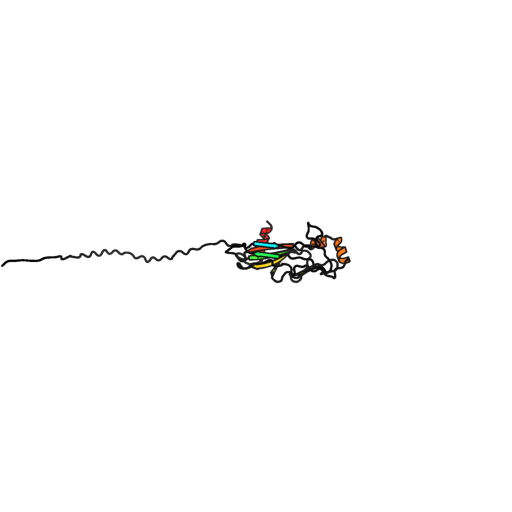ETKPAEYDSNEATNDYLVVPGMGIAKDPKVSFAPEADEDNLVGAYVFVKMDAAGWTTTDNKAFTKGIGNCADALSFSVETYWTFLKMEGDSYIYYKAVAADETINAQKIIANDKVTVSTAITEADLDGVSENLSVITDSSLIFSAYAIQQLGFDSTEAAWTAVYGQSQD

Foldseek 3Di:
DDDDDDDYDDDDDDDDDPPPPPPPPDPDDDDDDDDDDDDDADFWDKDKDWDQDPPADPDPVDSDHDQDAQDWDQAWIWMKTGHDPPDDRYFKKKKKKKKQFFQWDDDPLFKIAHDFAPRRRQKIWGFDPQWAWDDDDVSITMTIDTAGRPGIGDGHTGIPPSTIGGHNPDDPVSVVVCVVVVVRSVSRDTDMDMWMDGPPPDPDPVRRCCVGVVVVVD

pLDDT: mean 76.94, std 19.6, range [33.06, 98.44]

Radius of gyration: 39.44 Å; Cα contacts (8 Å, |Δi|>4): 353; chains: 1; bounding box: 70×33×157 Å